Protein AF-A0A7Y2UNF4-F1 (afdb_monomer_lite)

Radius of gyration: 58.17 Å; chains: 1; bounding box: 120×39×173 Å

Structure (mmCIF, N/CA/C/O backbone):
data_AF-A0A7Y2UNF4-F1
#
_entry.id   AF-A0A7Y2UNF4-F1
#
loop_
_atom_site.group_PDB
_atom_site.id
_atom_site.type_symbol
_atom_site.label_atom_id
_atom_site.label_alt_id
_atom_site.label_comp_id
_atom_site.label_asym_id
_atom_site.label_entity_id
_atom_site.label_seq_id
_atom_site.pdbx_PDB_ins_code
_atom_site.Cartn_x
_atom_site.Cartn_y
_atom_site.Cartn_z
_atom_site.occupancy
_atom_site.B_iso_or_equiv
_atom_site.auth_seq_id
_atom_site.auth_comp_id
_atom_site.auth_asym_id
_atom_site.auth_atom_id
_atom_site.pdbx_PDB_model_num
ATOM 1 N N . MET A 1 1 ? -17.430 -30.435 -66.551 1.00 44.84 1 MET A N 1
ATOM 2 C CA . MET A 1 1 ? -17.018 -29.490 -67.610 1.00 44.84 1 MET A CA 1
ATOM 3 C C . MET A 1 1 ? -15.517 -29.634 -67.819 1.00 44.84 1 MET A C 1
ATOM 5 O O . MET A 1 1 ? -14.730 -29.149 -67.023 1.00 44.84 1 MET A O 1
ATOM 9 N N . THR A 1 2 ? -15.145 -30.431 -68.814 1.00 34.41 2 THR A N 1
ATOM 10 C CA . THR A 1 2 ? -13.822 -30.491 -69.464 1.00 34.41 2 THR A CA 1
ATOM 11 C C . THR A 1 2 ? -13.608 -29.232 -70.339 1.00 34.41 2 THR A C 1
ATOM 13 O O . THR A 1 2 ? -14.596 -28.543 -70.590 1.00 34.41 2 THR A O 1
ATOM 16 N N . PRO A 1 3 ? -12.462 -29.031 -71.023 1.00 52.00 3 PRO A N 1
ATOM 17 C CA . PRO A 1 3 ? -11.056 -29.068 -70.580 1.00 52.00 3 PRO A CA 1
ATOM 18 C C . PRO A 1 3 ? -10.187 -27.947 -71.250 1.00 52.00 3 PRO A C 1
ATOM 20 O O . PRO A 1 3 ? -10.712 -27.158 -72.020 1.00 52.00 3 PRO A O 1
ATOM 23 N N . SER A 1 4 ? -8.863 -27.949 -70.989 1.00 33.50 4 SER A N 1
ATOM 24 C CA . SER A 1 4 ? -7.708 -27.662 -71.902 1.00 33.50 4 SER A CA 1
ATOM 25 C C . SER A 1 4 ? -7.676 -26.385 -72.786 1.00 33.50 4 SER A C 1
ATOM 27 O O . SER A 1 4 ? -8.653 -26.013 -73.405 1.00 33.50 4 SER A O 1
ATOM 29 N N . ALA A 1 5 ? -6.555 -25.674 -72.976 1.00 40.19 5 ALA A N 1
ATOM 30 C CA . ALA A 1 5 ? -5.300 -26.085 -73.637 1.00 40.19 5 ALA A CA 1
ATOM 31 C C . ALA A 1 5 ? -4.252 -24.946 -73.473 1.00 40.19 5 ALA A C 1
ATOM 33 O O . ALA A 1 5 ? -4.622 -23.780 -73.466 1.00 40.19 5 ALA A O 1
ATOM 34 N N . LYS A 1 6 ? -2.979 -25.179 -73.124 1.00 37.25 6 LYS A N 1
ATOM 35 C CA . LYS A 1 6 ? -1.838 -25.679 -73.927 1.00 37.25 6 LYS A CA 1
ATOM 36 C C . LYS A 1 6 ? -1.463 -24.841 -75.169 1.00 37.25 6 LYS A C 1
ATOM 38 O O . LYS A 1 6 ? -2.147 -24.912 -76.175 1.00 37.25 6 LYS A O 1
ATOM 43 N N . VAL A 1 7 ? -0.250 -24.268 -75.074 1.00 39.16 7 VAL A N 1
ATOM 44 C CA . VAL A 1 7 ? 0.834 -24.230 -76.087 1.00 39.16 7 VAL A CA 1
ATOM 45 C C . VAL A 1 7 ? 0.657 -23.291 -77.285 1.00 39.16 7 VAL A C 1
ATOM 47 O O . VAL A 1 7 ? -0.308 -23.407 -78.019 1.00 39.16 7 VAL A O 1
ATOM 50 N N . CYS A 1 8 ? 1.677 -22.458 -77.541 1.00 32.44 8 CYS A N 1
ATOM 51 C CA . CYS A 1 8 ? 2.260 -22.296 -78.882 1.00 32.44 8 CYS A CA 1
ATOM 52 C C . CYS A 1 8 ? 3.638 -21.611 -78.815 1.00 32.44 8 CYS A C 1
ATOM 54 O O . CYS A 1 8 ? 3.759 -20.398 -78.679 1.00 32.44 8 CYS A O 1
ATOM 56 N N . ILE A 1 9 ? 4.674 -22.446 -78.910 1.00 40.62 9 ILE A N 1
ATOM 57 C CA . ILE A 1 9 ? 6.013 -22.118 -79.407 1.00 40.62 9 ILE A CA 1
ATOM 58 C C . ILE A 1 9 ? 5.937 -22.188 -80.940 1.00 40.62 9 ILE A C 1
ATOM 60 O O . ILE A 1 9 ? 5.501 -23.215 -81.450 1.00 40.62 9 ILE A O 1
ATOM 64 N N . LEU A 1 10 ? 6.382 -21.148 -81.653 1.00 32.12 10 LEU A N 1
ATOM 65 C CA . LEU A 1 10 ? 6.858 -21.190 -83.052 1.00 32.12 10 LEU A CA 1
ATOM 66 C C . LEU A 1 10 ? 7.508 -19.817 -83.342 1.00 32.12 10 LEU A C 1
ATOM 68 O O . LEU A 1 10 ? 6.833 -18.798 -83.272 1.00 32.12 10 LEU A O 1
ATOM 72 N N . ALA A 1 11 ? 8.832 -19.662 -83.394 1.00 33.75 11 ALA A N 1
ATOM 73 C CA . ALA A 1 11 ? 9.742 -20.008 -84.491 1.00 33.75 11 ALA A CA 1
ATOM 74 C C . ALA A 1 11 ? 9.332 -19.409 -85.850 1.00 33.75 11 ALA A C 1
ATOM 76 O O . ALA A 1 11 ? 8.506 -19.988 -86.546 1.00 33.75 11 ALA A O 1
ATOM 77 N N . ILE A 1 12 ? 9.987 -18.310 -86.255 1.00 35.94 12 ILE A N 1
ATOM 78 C CA . ILE A 1 12 ? 10.212 -17.973 -87.669 1.00 35.94 12 ILE A CA 1
ATOM 79 C C . ILE A 1 12 ? 11.665 -17.511 -87.841 1.00 35.94 12 ILE A C 1
ATOM 81 O O . ILE A 1 12 ? 12.069 -16.436 -87.405 1.00 35.94 12 ILE A O 1
ATOM 85 N N . LEU A 1 13 ? 12.429 -18.391 -88.487 1.00 32.03 13 LEU A N 1
ATOM 86 C CA . LEU A 1 13 ? 13.674 -18.132 -89.196 1.00 32.03 13 LEU A CA 1
ATOM 87 C C . LEU A 1 13 ? 13.377 -17.275 -90.432 1.00 32.03 13 LEU A C 1
ATOM 89 O O . LEU A 1 13 ? 12.586 -17.696 -91.273 1.00 32.03 13 LEU A O 1
ATOM 93 N N . ILE A 1 14 ? 14.078 -16.153 -90.604 1.00 37.97 14 ILE A N 1
ATOM 94 C CA . ILE A 1 14 ? 14.357 -15.619 -91.942 1.00 37.97 14 ILE A CA 1
ATOM 95 C C . ILE A 1 14 ? 15.864 -15.430 -92.074 1.00 37.97 14 ILE A C 1
ATOM 97 O O . ILE A 1 14 ? 16.487 -14.557 -91.475 1.00 37.97 14 ILE A O 1
ATOM 101 N N . PHE A 1 15 ? 16.413 -16.337 -92.869 1.00 33.22 15 PHE A N 1
ATOM 102 C CA . PHE A 1 15 ? 17.729 -16.332 -93.470 1.00 33.22 15 PHE A CA 1
ATOM 103 C C . PHE A 1 15 ? 17.736 -15.249 -94.561 1.00 33.22 15 PHE A C 1
ATOM 105 O O . PHE A 1 15 ? 16.934 -15.327 -95.487 1.00 33.22 15 PHE A O 1
ATOM 112 N N . CYS A 1 16 ? 18.627 -14.263 -94.481 1.00 30.30 16 CYS A N 1
ATOM 113 C CA . CYS A 1 16 ? 19.020 -13.470 -95.646 1.00 30.30 16 CYS A CA 1
ATOM 114 C C . CYS A 1 16 ? 20.516 -13.169 -95.566 1.00 30.30 16 CYS A C 1
ATOM 116 O O . CYS A 1 16 ? 20.987 -12.282 -94.860 1.00 30.30 16 CYS A O 1
ATOM 118 N N . SER A 1 17 ? 21.242 -14.002 -96.294 1.00 33.38 17 SER A N 1
ATOM 119 C CA . SER A 1 17 ? 22.647 -13.925 -96.645 1.00 33.38 17 SER A CA 1
ATOM 120 C C . SER A 1 17 ? 22.950 -12.730 -97.552 1.00 33.38 17 SER A C 1
ATOM 122 O O . SER A 1 17 ? 22.453 -12.690 -98.675 1.00 33.38 17 SER A O 1
ATOM 124 N N . VAL A 1 18 ? 23.845 -11.844 -97.112 1.00 41.53 18 VAL A N 1
ATOM 125 C CA . VAL A 1 18 ? 24.761 -11.052 -97.959 1.00 41.53 18 VAL A CA 1
ATOM 126 C C . VAL A 1 18 ? 26.046 -10.901 -97.129 1.00 41.53 18 VAL A C 1
ATOM 128 O O . VAL A 1 18 ? 26.056 -10.217 -96.116 1.00 41.53 18 VAL A O 1
ATOM 131 N N . ALA A 1 19 ? 27.018 -11.803 -97.256 1.00 35.47 19 ALA A N 1
ATOM 132 C CA . ALA A 1 19 ? 28.124 -11.738 -98.210 1.00 35.47 19 ALA A CA 1
ATOM 133 C C . ALA A 1 19 ? 28.934 -10.425 -98.138 1.00 35.47 19 ALA A C 1
ATOM 135 O O . ALA A 1 19 ? 28.560 -9.418 -98.720 1.00 35.47 19 ALA A O 1
ATOM 136 N N . PHE A 1 20 ? 30.107 -10.543 -97.505 1.00 37.25 20 PHE A N 1
ATOM 137 C CA . PHE A 1 20 ? 31.346 -9.828 -97.828 1.00 37.25 20 PHE A CA 1
ATOM 138 C C . PHE A 1 20 ? 31.414 -8.319 -97.519 1.00 37.25 20 PHE A C 1
ATOM 140 O O . PHE A 1 20 ? 31.020 -7.484 -98.320 1.00 37.25 20 PHE A O 1
ATOM 147 N N . LEU A 1 21 ? 32.057 -7.974 -96.399 1.00 34.00 21 LEU A N 1
ATOM 148 C CA . LEU A 1 21 ? 33.322 -7.226 -96.414 1.00 34.00 21 LEU A CA 1
ATOM 149 C C . LEU A 1 21 ? 33.968 -7.305 -95.018 1.00 34.00 21 LEU A C 1
ATOM 151 O O . LEU A 1 21 ? 33.411 -6.820 -94.036 1.00 34.00 21 LEU A O 1
ATOM 155 N N . LEU A 1 22 ? 35.142 -7.936 -94.940 1.00 41.12 22 LEU A N 1
ATOM 156 C CA . LEU A 1 22 ? 36.061 -7.828 -93.805 1.00 41.12 22 LEU A CA 1
ATOM 157 C C . LEU A 1 22 ? 36.472 -6.353 -93.623 1.00 41.12 22 LEU A C 1
ATOM 159 O O . LEU A 1 22 ? 37.026 -5.782 -94.565 1.00 41.12 22 LEU A O 1
ATOM 163 N N . PRO A 1 23 ? 36.341 -5.758 -92.428 1.00 47.34 23 PRO A N 1
ATOM 164 C CA . PRO A 1 23 ? 37.264 -4.725 -91.992 1.00 47.34 23 PRO A CA 1
ATOM 165 C C . PRO A 1 23 ? 38.567 -5.400 -91.512 1.00 47.34 23 PRO A C 1
ATOM 167 O O . PRO A 1 23 ? 38.509 -6.464 -90.888 1.00 47.34 23 PRO A O 1
ATOM 170 N N . PRO A 1 24 ? 39.749 -4.830 -91.799 1.00 47.34 24 PRO A N 1
ATOM 171 C CA . PRO A 1 24 ? 41.024 -5.377 -91.341 1.00 47.34 24 PRO A CA 1
ATOM 172 C C . PRO A 1 24 ? 41.094 -5.417 -89.803 1.00 47.34 24 PRO A C 1
ATOM 174 O O . PRO A 1 24 ? 40.388 -4.655 -89.135 1.00 47.34 24 PRO A O 1
ATOM 177 N N . PRO A 1 25 ? 41.962 -6.264 -89.216 1.00 43.94 25 PRO A N 1
ATOM 178 C CA . PRO A 1 25 ? 42.240 -6.221 -87.792 1.00 43.94 25 PRO A CA 1
ATOM 179 C C . PRO A 1 25 ? 42.966 -4.908 -87.495 1.00 43.94 25 PRO A C 1
ATOM 181 O O . PRO A 1 25 ? 44.186 -4.810 -87.610 1.00 43.94 25 PRO A O 1
ATOM 184 N N . ASN A 1 26 ? 42.205 -3.883 -87.119 1.00 39.81 26 ASN A N 1
ATOM 185 C CA . ASN A 1 26 ? 42.750 -2.703 -86.473 1.00 39.81 26 ASN A CA 1
ATOM 186 C C . ASN A 1 26 ? 43.234 -3.122 -85.081 1.00 39.81 26 ASN A C 1
ATOM 188 O O . ASN A 1 26 ? 42.555 -2.956 -84.074 1.00 39.81 26 ASN A O 1
ATOM 192 N N . ALA A 1 27 ? 44.445 -3.668 -85.032 1.00 47.38 27 ALA A N 1
ATOM 193 C CA . ALA A 1 27 ? 45.351 -3.355 -83.948 1.00 47.38 27 ALA A CA 1
ATOM 194 C C . ALA A 1 27 ? 45.533 -1.836 -83.982 1.00 47.38 27 ALA A C 1
ATOM 196 O O . ALA A 1 27 ? 46.020 -1.358 -84.994 1.00 47.38 27 ALA A O 1
ATOM 197 N N . HIS A 1 28 ? 45.033 -1.107 -82.979 1.00 36.06 28 HIS A N 1
ATOM 198 C CA . HIS A 1 28 ? 45.512 0.175 -82.427 1.00 36.06 28 HIS A CA 1
ATOM 199 C C . HIS A 1 28 ? 44.533 0.616 -81.312 1.00 36.06 28 HIS A C 1
ATOM 201 O O . HIS A 1 28 ? 43.323 0.508 -81.476 1.00 36.06 28 HIS A O 1
ATOM 207 N N . ALA A 1 29 ? 45.088 1.151 -80.214 1.00 34.75 29 ALA A N 1
ATOM 208 C CA . ALA A 1 29 ? 44.441 1.752 -79.031 1.00 34.75 29 ALA A CA 1
ATOM 209 C C . ALA A 1 29 ? 44.079 0.839 -77.832 1.00 34.75 29 ALA A C 1
ATOM 211 O O . ALA A 1 29 ? 42.961 0.847 -77.333 1.00 34.75 29 ALA A O 1
ATOM 212 N N . ALA A 1 30 ? 45.083 0.164 -77.260 1.00 44.91 30 ALA A N 1
ATOM 213 C CA . ALA A 1 30 ? 45.038 -0.413 -75.905 1.00 44.91 30 ALA A CA 1
ATOM 214 C C . ALA A 1 30 ? 45.159 0.634 -74.760 1.00 44.91 30 ALA A C 1
ATOM 216 O O . ALA A 1 30 ? 45.344 0.260 -73.606 1.00 44.91 30 ALA A O 1
ATOM 217 N N . SER A 1 31 ? 45.089 1.940 -75.053 1.00 47.53 31 SER A N 1
ATOM 218 C CA . SER A 1 31 ? 45.229 3.015 -74.054 1.00 47.53 31 SER A CA 1
ATOM 219 C C . SER A 1 31 ? 43.901 3.623 -73.582 1.00 47.53 31 SER A C 1
ATOM 221 O O . SER A 1 31 ? 43.846 4.126 -72.468 1.00 47.53 31 SER A O 1
ATOM 223 N N . GLY A 1 32 ? 42.819 3.550 -74.370 1.00 50.53 32 GLY A N 1
ATOM 224 C CA . GLY A 1 32 ? 41.522 4.149 -74.000 1.00 50.53 32 GLY A CA 1
ATOM 225 C C . GLY A 1 32 ? 40.719 3.358 -72.957 1.00 50.53 32 GLY A C 1
ATOM 226 O O . GLY A 1 32 ? 39.972 3.948 -72.181 1.00 50.53 32 GLY A O 1
ATOM 227 N N . ASP A 1 33 ? 40.906 2.037 -72.909 1.00 61.09 33 ASP A N 1
ATOM 228 C CA . ASP A 1 33 ? 40.161 1.113 -72.037 1.00 61.09 33 ASP A CA 1
ATOM 229 C C . ASP A 1 33 ? 40.665 1.169 -70.576 1.00 61.09 33 ASP A C 1
ATOM 231 O O . ASP A 1 33 ? 39.891 1.203 -69.620 1.00 61.09 33 ASP A O 1
ATOM 235 N N . SER A 1 34 ? 41.986 1.315 -70.392 1.00 63.69 34 SER A N 1
ATOM 236 C CA . SER A 1 34 ? 42.620 1.440 -69.069 1.00 63.69 34 SER A CA 1
ATOM 237 C C . SER A 1 34 ? 42.261 2.753 -68.360 1.00 63.69 34 SER A C 1
ATOM 239 O O . SER A 1 34 ? 42.073 2.767 -67.142 1.00 63.69 34 SER A O 1
ATOM 241 N N . ASP A 1 35 ? 42.139 3.857 -69.103 1.00 73.94 35 ASP A N 1
ATOM 242 C CA . ASP A 1 35 ? 41.776 5.167 -68.548 1.00 73.94 35 ASP A CA 1
ATOM 243 C C . ASP A 1 35 ? 40.286 5.243 -68.174 1.00 73.94 35 ASP A C 1
ATOM 245 O O . ASP A 1 35 ? 39.914 5.869 -67.175 1.00 73.94 35 ASP A O 1
ATOM 249 N N . GLN A 1 36 ? 39.410 4.572 -68.931 1.00 78.94 36 GLN A N 1
ATOM 250 C CA . GLN A 1 36 ? 37.995 4.432 -68.571 1.00 78.94 36 GLN A CA 1
ATOM 251 C C . GLN A 1 36 ? 37.820 3.564 -67.320 1.00 78.94 36 GLN A C 1
ATOM 253 O O . GLN A 1 36 ? 37.153 3.989 -66.372 1.00 78.94 36 GLN A O 1
ATOM 258 N N . GLN A 1 37 ? 38.491 2.412 -67.260 1.00 79.94 37 GLN A N 1
ATOM 259 C CA . GLN A 1 37 ? 38.444 1.507 -66.112 1.00 79.94 37 GLN A CA 1
ATOM 260 C C . GLN A 1 37 ? 38.968 2.166 -64.823 1.00 79.94 37 GLN A C 1
ATOM 262 O O . GLN A 1 37 ? 38.381 2.007 -63.749 1.00 79.94 37 GLN A O 1
ATOM 267 N N . LYS A 1 38 ? 40.034 2.971 -64.926 1.00 82.62 38 LYS A N 1
ATOM 268 C CA . LYS A 1 38 ? 40.577 3.751 -63.806 1.00 82.62 38 LYS A CA 1
ATOM 269 C C . LYS A 1 38 ? 39.571 4.774 -63.266 1.00 82.62 38 LYS A C 1
ATOM 271 O O . LYS A 1 38 ? 39.347 4.836 -62.058 1.00 82.62 38 LYS A O 1
ATOM 276 N N . ASN A 1 39 ? 38.910 5.525 -64.149 1.00 86.19 39 ASN A N 1
ATOM 277 C CA . ASN A 1 39 ? 37.894 6.508 -63.758 1.00 86.19 39 ASN A CA 1
ATOM 278 C C . ASN A 1 39 ? 36.675 5.869 -63.064 1.00 86.19 39 ASN A C 1
ATOM 280 O O . ASN A 1 39 ? 36.093 6.463 -62.151 1.00 86.19 39 ASN A O 1
ATOM 284 N N . GLU A 1 40 ? 36.262 4.669 -63.477 1.00 87.88 40 GLU A N 1
ATOM 285 C CA . GLU A 1 40 ? 35.170 3.932 -62.829 1.00 87.88 40 GLU A CA 1
ATOM 286 C C . GLU A 1 40 ? 35.541 3.443 -61.425 1.00 87.88 40 GLU A C 1
ATOM 288 O O . GLU A 1 40 ? 34.737 3.570 -60.495 1.00 87.88 40 GLU A O 1
ATOM 293 N N . ILE A 1 41 ? 36.768 2.947 -61.245 1.00 87.88 41 ILE A N 1
ATOM 294 C CA . ILE A 1 41 ? 37.281 2.528 -59.936 1.00 87.88 41 ILE A CA 1
ATOM 295 C C . ILE A 1 41 ? 37.397 3.730 -58.997 1.00 87.88 41 ILE A C 1
ATOM 297 O O . ILE A 1 41 ? 36.928 3.649 -57.861 1.00 87.88 41 ILE A O 1
ATOM 301 N N . GLU A 1 42 ? 37.910 4.869 -59.469 1.00 89.50 42 GLU A N 1
ATOM 302 C CA . GLU A 1 42 ? 38.007 6.092 -58.664 1.00 89.50 42 GLU A CA 1
ATOM 303 C C . GLU A 1 42 ? 36.616 6.583 -58.215 1.00 89.50 42 GLU A C 1
ATOM 305 O O . GLU A 1 42 ? 36.400 6.909 -57.041 1.00 89.50 42 GLU A O 1
ATOM 310 N N . LYS A 1 43 ? 35.622 6.568 -59.118 1.00 90.88 43 LYS A N 1
ATOM 311 C CA . LYS A 1 43 ? 34.217 6.854 -58.772 1.00 90.88 43 LYS A CA 1
ATOM 312 C C . LYS A 1 43 ? 33.674 5.857 -57.744 1.00 90.88 43 LYS A C 1
ATOM 314 O O . LYS A 1 43 ? 33.026 6.269 -56.780 1.00 90.88 43 LYS A O 1
ATOM 319 N N . GLY A 1 44 ? 33.963 4.565 -57.908 1.00 89.81 44 GLY A N 1
ATOM 320 C CA . GLY A 1 44 ? 33.570 3.507 -56.976 1.00 89.81 44 GLY A CA 1
ATOM 321 C C . GLY A 1 44 ? 34.175 3.679 -55.579 1.00 89.81 44 GLY A C 1
ATOM 322 O O . GLY A 1 44 ? 33.470 3.515 -54.579 1.00 89.81 44 GLY A O 1
ATOM 323 N N . ILE A 1 45 ? 35.448 4.073 -55.494 1.00 91.00 45 ILE A N 1
ATOM 324 C CA . ILE A 1 45 ? 36.159 4.382 -54.245 1.00 91.00 45 ILE A CA 1
ATOM 325 C C . ILE A 1 45 ? 35.520 5.590 -53.556 1.00 91.00 45 ILE A C 1
ATOM 327 O O . ILE A 1 45 ? 35.201 5.513 -52.364 1.00 91.00 45 ILE A O 1
ATOM 331 N N . LYS A 1 46 ? 35.268 6.681 -54.294 1.00 93.81 46 LYS A N 1
ATOM 332 C CA . LYS A 1 46 ? 34.602 7.884 -53.764 1.00 93.81 46 LYS A CA 1
ATOM 333 C C . LYS A 1 46 ? 33.211 7.554 -53.221 1.00 93.81 46 LYS A C 1
ATOM 335 O O . LYS A 1 46 ? 32.910 7.877 -52.072 1.00 93.81 46 LYS A O 1
ATOM 340 N N . GLN A 1 47 ? 32.393 6.839 -53.995 1.00 94.06 47 GLN A N 1
ATOM 341 C CA . GLN A 1 47 ? 31.039 6.465 -53.585 1.00 94.06 47 GLN A CA 1
ATOM 342 C C . GLN A 1 47 ? 31.035 5.540 -52.361 1.00 94.06 47 GLN A C 1
ATOM 344 O O . GLN A 1 47 ? 30.260 5.748 -51.427 1.00 94.06 47 GLN A O 1
ATOM 349 N N . THR A 1 48 ? 31.918 4.538 -52.335 1.00 92.50 48 THR A N 1
ATOM 350 C CA . THR A 1 48 ? 32.036 3.605 -51.204 1.00 92.50 48 THR A CA 1
ATOM 351 C C . THR A 1 48 ? 32.490 4.335 -49.939 1.00 92.50 48 THR A C 1
ATOM 353 O O . THR A 1 48 ? 31.940 4.097 -48.866 1.00 92.50 48 THR A O 1
ATOM 356 N N . THR A 1 49 ? 33.418 5.289 -50.064 1.00 93.00 49 THR A N 1
ATOM 357 C CA . THR A 1 49 ? 33.878 6.130 -48.947 1.00 93.00 49 THR A CA 1
ATOM 358 C C . THR A 1 49 ? 32.746 6.992 -48.382 1.00 93.00 49 THR A C 1
ATOM 360 O O . THR A 1 49 ? 32.559 7.029 -47.166 1.00 93.00 49 THR A O 1
ATOM 363 N N . ILE A 1 50 ? 31.940 7.627 -49.243 1.00 95.50 50 ILE A N 1
ATOM 364 C CA . ILE A 1 50 ? 30.759 8.401 -48.820 1.00 95.50 50 ILE A CA 1
ATOM 365 C C . ILE A 1 50 ? 29.751 7.506 -48.089 1.00 95.50 50 ILE A C 1
ATOM 367 O O . ILE A 1 50 ? 29.240 7.883 -47.035 1.00 95.50 50 ILE A O 1
ATOM 371 N N . ASN A 1 51 ? 29.477 6.311 -48.618 1.00 95.19 51 ASN A N 1
ATOM 372 C CA . ASN A 1 51 ? 28.522 5.381 -48.015 1.00 95.19 51 ASN A CA 1
ATOM 373 C C . ASN A 1 51 ? 28.983 4.899 -46.629 1.00 95.19 51 ASN A C 1
ATOM 375 O O . ASN A 1 51 ? 28.174 4.871 -45.706 1.00 95.19 51 ASN A O 1
ATOM 379 N N . ILE A 1 52 ? 30.275 4.594 -46.455 1.00 94.81 52 ILE A N 1
ATOM 380 C CA . ILE A 1 52 ? 30.851 4.269 -45.139 1.00 94.81 52 ILE A CA 1
ATOM 381 C C . ILE A 1 52 ? 30.705 5.456 -44.180 1.00 94.81 52 ILE A C 1
ATOM 383 O O . ILE A 1 52 ? 30.325 5.261 -43.030 1.00 94.81 52 ILE A O 1
ATOM 387 N N . GLY A 1 53 ? 30.975 6.682 -44.640 1.00 94.88 53 GLY A N 1
ATOM 388 C CA . GLY A 1 53 ? 30.794 7.891 -43.832 1.00 94.88 53 GLY A CA 1
ATOM 389 C C . GLY A 1 53 ? 29.354 8.056 -43.336 1.00 94.88 53 GLY A C 1
ATOM 390 O O . GLY A 1 53 ? 29.140 8.285 -42.149 1.00 94.88 53 GLY A O 1
ATOM 391 N N . ARG A 1 54 ? 28.366 7.852 -44.217 1.00 95.81 54 ARG A N 1
ATOM 392 C CA . ARG A 1 54 ? 26.938 7.887 -43.854 1.00 95.81 54 ARG A CA 1
ATOM 393 C C . ARG A 1 54 ? 26.561 6.801 -42.849 1.00 95.81 54 ARG A C 1
ATOM 395 O O . ARG A 1 54 ? 25.828 7.092 -41.912 1.00 95.81 54 ARG A O 1
ATOM 402 N N . LEU A 1 55 ? 27.066 5.577 -43.019 1.00 95.50 55 LEU A N 1
ATOM 403 C CA . LEU A 1 55 ? 26.819 4.492 -42.064 1.00 95.50 55 LEU A CA 1
ATOM 404 C C . LEU A 1 55 ? 27.430 4.793 -40.696 1.00 95.50 55 LEU A C 1
ATOM 406 O O . LEU A 1 55 ? 26.761 4.594 -39.693 1.00 95.50 55 LEU A O 1
ATOM 410 N N . LYS A 1 56 ? 28.655 5.328 -40.644 1.00 95.44 56 LYS A N 1
ATOM 411 C CA . LYS A 1 56 ? 29.291 5.732 -39.379 1.00 95.44 56 LYS A CA 1
ATOM 412 C C . LYS A 1 56 ? 28.490 6.801 -38.642 1.00 95.44 56 LYS A C 1
ATOM 414 O O . LYS A 1 56 ? 28.367 6.726 -37.426 1.00 95.44 56 LYS A O 1
ATOM 419 N N . GLU A 1 57 ? 27.945 7.773 -39.366 1.00 96.94 57 GLU A N 1
ATOM 420 C CA . GLU A 1 57 ? 27.075 8.787 -38.764 1.00 96.94 57 GLU A CA 1
ATOM 421 C C . GLU A 1 57 ? 25.750 8.181 -38.279 1.00 96.94 57 GLU A C 1
ATOM 423 O O . GLU A 1 57 ? 25.295 8.481 -37.179 1.00 96.94 57 GLU A O 1
ATOM 428 N N . GLY A 1 58 ? 25.171 7.259 -39.057 1.00 97.06 58 GLY A N 1
ATOM 429 C CA . GLY A 1 58 ? 23.992 6.493 -38.656 1.00 97.06 58 GLY A CA 1
ATOM 430 C C . GLY A 1 58 ? 24.213 5.680 -37.377 1.00 97.06 58 GLY A C 1
ATOM 431 O O . GLY A 1 58 ? 23.379 5.745 -36.481 1.00 97.06 58 GLY A O 1
ATOM 432 N N . ILE A 1 59 ? 25.350 4.984 -37.258 1.00 96.75 59 ILE A N 1
ATOM 433 C CA . ILE A 1 59 ? 25.728 4.210 -36.063 1.00 96.75 59 ILE A CA 1
ATOM 434 C C . ILE A 1 59 ? 25.813 5.126 -34.844 1.00 96.75 59 ILE A C 1
ATOM 436 O O . ILE A 1 59 ? 25.138 4.867 -33.854 1.00 96.75 59 ILE A O 1
ATOM 440 N N . LYS A 1 60 ? 26.543 6.246 -34.941 1.00 97.25 60 LYS A N 1
ATOM 441 C CA . LYS A 1 60 ? 26.627 7.231 -33.850 1.00 97.25 60 LYS A CA 1
ATOM 442 C C . LYS A 1 60 ? 25.256 7.735 -33.415 1.00 97.25 60 LYS A C 1
ATOM 444 O O . LYS A 1 60 ? 25.004 7.908 -32.226 1.00 97.25 60 LYS A O 1
ATOM 449 N N . HIS A 1 61 ? 24.362 7.976 -34.373 1.00 97.44 61 HIS A N 1
ATOM 450 C CA . HIS A 1 61 ? 23.002 8.386 -34.058 1.00 97.44 61 HIS A CA 1
ATOM 451 C C . HIS A 1 61 ? 22.237 7.290 -33.301 1.00 97.44 61 HIS A C 1
ATOM 453 O O . HIS A 1 61 ? 21.568 7.600 -32.318 1.00 97.44 61 HIS A O 1
ATOM 459 N N . GLN A 1 62 ? 22.356 6.018 -33.704 1.00 97.06 62 GLN A N 1
ATOM 460 C CA . GLN A 1 62 ? 21.737 4.906 -32.973 1.00 97.06 62 GLN A CA 1
ATOM 461 C C . GLN A 1 62 ? 22.328 4.735 -31.567 1.00 97.06 62 GLN A C 1
ATOM 463 O O . GLN A 1 62 ? 21.572 4.561 -30.616 1.00 97.06 62 GLN A O 1
ATOM 468 N N . GLU A 1 63 ? 23.649 4.840 -31.407 1.00 95.44 63 GLU A N 1
ATOM 469 C CA . GLU A 1 63 ? 24.321 4.795 -30.100 1.00 95.44 63 GLU A CA 1
ATOM 470 C C . GLU A 1 63 ? 23.818 5.893 -29.156 1.00 95.44 63 GLU A C 1
ATOM 472 O O . GLU A 1 63 ? 23.565 5.640 -27.976 1.00 95.44 63 GLU A O 1
ATOM 477 N N . GLU A 1 64 ? 23.616 7.103 -29.680 1.00 97.44 64 GLU A N 1
ATOM 478 C CA . GLU A 1 64 ? 23.041 8.209 -28.920 1.00 97.44 64 GLU A CA 1
ATOM 479 C C . GLU A 1 64 ? 21.603 7.892 -28.477 1.00 97.44 64 GLU A C 1
ATOM 481 O O . GLU A 1 64 ? 21.283 8.038 -27.298 1.00 97.44 64 GLU A O 1
ATOM 486 N N . GLN A 1 65 ? 20.754 7.364 -29.369 1.00 97.00 65 GLN A N 1
ATOM 487 C CA . GLN A 1 65 ? 19.392 6.940 -29.007 1.00 97.00 65 GLN A CA 1
ATOM 488 C C . GLN A 1 65 ? 19.385 5.828 -27.945 1.00 97.00 65 GLN A C 1
ATOM 490 O O . GLN A 1 65 ? 18.560 5.851 -27.028 1.00 97.00 65 GLN A O 1
ATOM 495 N N . ILE A 1 66 ? 20.319 4.873 -28.016 1.00 96.12 66 ILE A N 1
ATOM 496 C CA . ILE A 1 66 ? 20.492 3.822 -26.997 1.00 96.12 66 ILE A CA 1
ATOM 497 C C . ILE A 1 66 ? 20.870 4.443 -25.649 1.00 96.12 66 ILE A C 1
ATOM 499 O O . ILE A 1 66 ? 20.356 4.043 -24.605 1.00 96.12 66 ILE A O 1
ATOM 503 N N . ARG A 1 67 ? 21.766 5.433 -25.645 1.00 96.56 67 ARG A N 1
ATOM 504 C CA . ARG A 1 67 ? 22.170 6.117 -24.414 1.00 96.56 67 ARG A CA 1
ATOM 505 C C . ARG A 1 67 ? 21.008 6.880 -23.786 1.00 96.56 67 ARG A C 1
ATOM 507 O O . ARG A 1 67 ? 20.814 6.785 -22.576 1.00 96.56 67 ARG A O 1
ATOM 514 N N . GLU A 1 68 ? 20.242 7.615 -24.585 1.00 96.31 68 GLU A N 1
ATOM 515 C CA . GLU A 1 68 ? 19.096 8.379 -24.089 1.00 96.31 68 GLU A CA 1
ATOM 516 C C . GLU A 1 68 ? 17.978 7.459 -23.582 1.00 96.31 68 GLU A C 1
ATOM 518 O O . GLU A 1 68 ? 17.485 7.653 -22.473 1.00 96.31 68 GLU A O 1
ATOM 523 N N . THR A 1 69 ? 17.649 6.388 -24.310 1.00 96.50 69 THR A N 1
ATOM 524 C CA . THR A 1 69 ? 16.668 5.391 -23.838 1.00 96.50 69 THR A CA 1
ATOM 525 C C . THR A 1 69 ? 17.095 4.725 -22.530 1.00 96.50 69 THR A C 1
ATOM 527 O O . THR A 1 69 ? 16.260 4.573 -21.641 1.00 96.50 69 THR A O 1
ATOM 530 N N . LYS A 1 70 ? 18.387 4.418 -22.344 1.00 95.50 70 LYS A N 1
ATOM 531 C CA . LYS A 1 70 ? 18.916 3.899 -21.068 1.00 95.50 70 LYS A CA 1
ATOM 532 C C . LYS A 1 70 ? 18.768 4.885 -19.911 1.00 95.50 70 LYS A C 1
ATOM 534 O O . LYS A 1 70 ? 18.454 4.468 -18.801 1.00 95.50 70 LYS A O 1
ATOM 539 N N . LYS A 1 71 ? 18.978 6.186 -20.142 1.00 96.88 71 LYS A N 1
ATOM 540 C CA . LYS A 1 71 ? 18.752 7.209 -19.105 1.00 96.88 71 LYS A CA 1
ATOM 541 C C . LYS A 1 71 ? 17.286 7.243 -18.681 1.00 96.88 71 LYS A C 1
ATOM 543 O O . LYS A 1 71 ? 17.010 7.212 -17.487 1.00 96.88 71 LYS A O 1
ATOM 548 N N . VAL A 1 72 ? 16.366 7.255 -19.648 1.00 96.62 72 VAL A N 1
ATOM 549 C CA . VAL A 1 72 ? 14.922 7.249 -19.368 1.00 96.62 72 VAL A CA 1
ATOM 550 C C . VAL A 1 72 ? 14.508 5.962 -18.650 1.00 96.62 72 VAL A C 1
ATOM 552 O O . VAL A 1 72 ? 13.739 6.029 -17.697 1.00 96.62 72 VAL A O 1
ATOM 555 N N . GLU A 1 73 ? 15.043 4.803 -19.048 1.00 96.31 73 GLU A N 1
ATOM 556 C CA . GLU A 1 73 ? 14.813 3.531 -18.350 1.00 96.31 73 GLU A CA 1
ATOM 557 C C . GLU A 1 73 ? 15.244 3.606 -16.879 1.00 96.31 73 GLU A C 1
ATOM 559 O O . GLU A 1 73 ? 14.470 3.228 -16.004 1.00 96.31 73 GLU A O 1
ATOM 564 N N . LEU A 1 74 ? 16.442 4.125 -16.590 1.00 97.19 74 LEU A N 1
ATOM 565 C CA . LEU A 1 74 ? 16.920 4.272 -15.212 1.00 97.19 74 LEU A CA 1
ATOM 566 C C . LEU A 1 74 ? 16.011 5.188 -14.388 1.00 97.19 74 LEU A C 1
ATOM 568 O O . LEU A 1 74 ? 15.652 4.830 -13.269 1.00 97.19 74 LEU A O 1
ATOM 572 N N . THR A 1 75 ? 15.599 6.331 -14.942 1.00 97.38 75 THR A N 1
ATOM 573 C CA . THR A 1 75 ? 14.646 7.230 -14.277 1.00 97.38 75 THR A CA 1
ATOM 574 C C . THR A 1 75 ? 13.326 6.516 -13.990 1.00 97.38 75 THR A C 1
ATOM 576 O O . THR A 1 75 ? 12.837 6.549 -12.863 1.00 97.38 75 THR A O 1
ATOM 579 N N . LEU A 1 76 ? 12.784 5.791 -14.966 1.00 97.44 76 LEU A N 1
ATOM 580 C CA . LEU A 1 76 ? 11.528 5.069 -14.800 1.00 97.44 76 LEU A CA 1
ATOM 581 C C . LEU A 1 76 ? 11.621 3.980 -13.722 1.00 97.44 76 LEU A C 1
ATOM 583 O O . LEU A 1 76 ? 10.706 3.841 -12.916 1.00 97.44 76 LEU A O 1
ATOM 587 N N . LEU A 1 77 ? 12.741 3.255 -13.656 1.00 97.62 77 LEU A N 1
ATOM 588 C CA . LEU A 1 77 ? 12.996 2.270 -12.603 1.00 97.62 77 LEU A CA 1
ATOM 589 C C . LEU A 1 77 ? 13.064 2.920 -11.214 1.00 97.62 77 LEU A C 1
ATOM 591 O O . LEU A 1 77 ? 12.500 2.375 -10.268 1.00 97.62 77 LEU A O 1
ATOM 595 N N . THR A 1 78 ? 13.701 4.089 -11.084 1.00 97.81 78 THR A N 1
ATOM 596 C CA . THR A 1 78 ? 13.730 4.813 -9.799 1.00 97.81 78 THR A CA 1
ATOM 597 C C . THR A 1 78 ? 12.345 5.280 -9.368 1.00 97.81 78 THR A C 1
ATOM 599 O O . THR A 1 78 ? 11.993 5.166 -8.198 1.00 97.81 78 THR A O 1
ATOM 602 N N . GLU A 1 79 ? 11.525 5.747 -10.308 1.00 97.00 79 GLU A N 1
ATOM 603 C CA . GLU A 1 79 ? 10.151 6.142 -10.012 1.00 97.00 79 GLU A CA 1
ATOM 604 C C . GLU A 1 79 ? 9.267 4.942 -9.642 1.00 97.00 79 GLU A C 1
ATOM 606 O O . GLU A 1 79 ? 8.384 5.070 -8.800 1.00 97.00 79 GLU A O 1
ATOM 611 N N . MET A 1 80 ? 9.483 3.776 -10.256 1.00 97.69 80 MET A N 1
ATOM 612 C CA . MET A 1 80 ? 8.788 2.544 -9.871 1.00 97.69 80 MET A CA 1
ATOM 613 C C . MET A 1 80 ? 9.182 2.088 -8.465 1.00 97.69 80 MET A C 1
ATOM 615 O O . MET A 1 80 ? 8.317 1.681 -7.697 1.00 97.69 80 MET A O 1
ATOM 619 N N . GLN A 1 81 ? 10.462 2.209 -8.106 1.00 97.56 81 GLN A N 1
ATOM 620 C CA . GLN A 1 81 ? 10.931 1.900 -6.757 1.00 97.56 81 GLN A CA 1
ATOM 621 C C . GLN A 1 81 ? 10.299 2.825 -5.702 1.00 97.56 81 GLN A C 1
ATOM 623 O O . GLN A 1 81 ? 9.954 2.364 -4.614 1.00 97.56 81 GLN A O 1
ATOM 628 N N . ASP A 1 82 ? 10.124 4.113 -6.014 1.00 98.00 82 ASP A N 1
ATOM 629 C CA . ASP A 1 82 ? 9.398 5.049 -5.145 1.00 98.00 82 ASP A CA 1
ATOM 630 C C . ASP A 1 82 ? 7.935 4.618 -4.952 1.00 98.00 82 ASP A C 1
ATOM 632 O O . ASP A 1 82 ? 7.453 4.540 -3.821 1.00 98.00 82 ASP A O 1
ATOM 636 N N . ILE A 1 83 ? 7.251 4.241 -6.039 1.00 98.06 83 ILE A N 1
ATOM 637 C CA . ILE A 1 83 ? 5.874 3.729 -5.977 1.00 98.06 83 ILE A CA 1
ATOM 638 C C . ILE A 1 83 ? 5.794 2.455 -5.125 1.00 98.06 83 ILE A C 1
ATOM 640 O O . ILE A 1 83 ? 4.909 2.356 -4.280 1.00 98.06 83 ILE A O 1
ATOM 644 N N . ASP A 1 84 ? 6.726 1.513 -5.280 1.00 97.81 84 ASP A N 1
ATOM 645 C CA . ASP A 1 84 ? 6.774 0.288 -4.470 1.00 97.81 84 ASP A CA 1
ATOM 646 C C . ASP A 1 84 ? 6.962 0.585 -2.975 1.00 97.81 84 ASP A C 1
ATOM 648 O O . ASP A 1 84 ? 6.324 -0.037 -2.118 1.00 97.81 84 ASP A O 1
ATOM 652 N N . SER A 1 85 ? 7.807 1.566 -2.645 1.00 98.19 85 SER A N 1
ATOM 653 C CA . SER A 1 85 ? 7.984 2.018 -1.264 1.00 98.19 85 SER A CA 1
ATOM 654 C C . SER A 1 85 ? 6.692 2.613 -0.705 1.00 98.19 85 SER A C 1
ATOM 656 O O . SER A 1 85 ? 6.298 2.285 0.415 1.00 98.19 85 SER A O 1
ATOM 658 N N . ARG A 1 86 ? 6.005 3.450 -1.490 1.00 97.94 86 ARG A N 1
ATOM 659 C CA . ARG A 1 86 ? 4.725 4.058 -1.104 1.00 97.94 86 ARG A CA 1
ATOM 660 C C . ARG A 1 86 ? 3.623 3.013 -0.931 1.00 97.94 86 ARG A C 1
ATOM 662 O O . ARG A 1 86 ? 2.904 3.072 0.057 1.00 97.94 86 ARG A O 1
ATOM 669 N N . LEU A 1 87 ? 3.529 2.026 -1.823 1.00 98.19 87 LEU A N 1
ATOM 670 C CA . LEU A 1 87 ? 2.599 0.896 -1.691 1.00 98.19 87 LEU A CA 1
ATOM 671 C C . LEU A 1 87 ? 2.863 0.093 -0.414 1.00 98.19 87 LEU A C 1
ATOM 673 O O . LEU A 1 87 ? 1.931 -0.281 0.292 1.00 98.19 87 LEU A O 1
ATOM 677 N N . THR A 1 88 ? 4.134 -0.137 -0.078 1.00 97.94 88 THR A N 1
ATOM 678 C CA . THR A 1 88 ? 4.507 -0.841 1.157 1.00 97.94 88 THR A CA 1
ATOM 679 C C . THR A 1 88 ? 4.081 -0.057 2.401 1.00 97.94 88 THR A C 1
ATOM 681 O O . THR A 1 88 ? 3.519 -0.635 3.331 1.00 97.94 88 THR A O 1
ATOM 684 N N . GLU A 1 89 ? 4.305 1.259 2.416 1.00 97.06 89 GLU A N 1
ATOM 685 C CA . GLU A 1 89 ? 3.835 2.137 3.494 1.00 97.06 89 GLU A CA 1
ATOM 686 C C . GLU A 1 89 ? 2.304 2.112 3.609 1.00 97.06 89 GLU A C 1
ATOM 688 O O . GLU A 1 89 ? 1.760 2.040 4.712 1.00 97.06 89 GLU A O 1
ATOM 693 N N . GLN A 1 90 ? 1.613 2.120 2.470 1.00 97.25 90 GLN A N 1
ATOM 694 C CA . GLN A 1 90 ? 0.159 2.092 2.403 1.00 97.25 90 GLN A CA 1
ATOM 695 C C . GLN A 1 90 ? -0.426 0.796 2.966 1.00 97.25 90 GLN A C 1
ATOM 697 O O . GLN A 1 90 ? -1.340 0.837 3.789 1.00 97.25 90 GLN A O 1
ATOM 702 N N . ASN A 1 91 ? 0.161 -0.346 2.608 1.00 97.38 91 ASN A N 1
ATOM 703 C CA . ASN A 1 91 ? -0.221 -1.650 3.147 1.00 97.38 91 ASN A CA 1
ATOM 704 C C . ASN A 1 91 ? -0.081 -1.690 4.671 1.00 97.38 91 ASN A C 1
ATOM 706 O O . ASN A 1 91 ? -0.981 -2.155 5.364 1.00 97.38 91 ASN A O 1
ATOM 710 N N . TYR A 1 92 ? 1.020 -1.149 5.199 1.00 98.06 92 TYR A N 1
ATOM 711 C CA . TYR A 1 92 ? 1.237 -1.086 6.641 1.00 98.06 92 TYR A CA 1
ATOM 712 C C . TYR A 1 92 ? 0.198 -0.201 7.351 1.00 98.06 92 TYR A C 1
ATOM 714 O O . TYR A 1 92 ? -0.268 -0.539 8.443 1.00 98.06 92 TYR A O 1
ATOM 722 N N . LYS A 1 93 ? -0.191 0.930 6.744 1.00 97.44 93 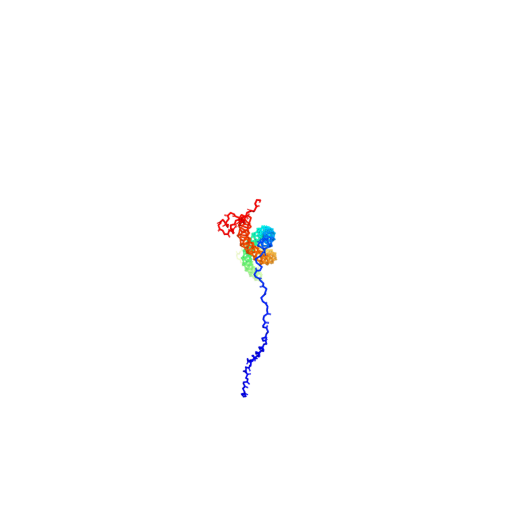LYS A N 1
ATOM 723 C CA . LYS A 1 93 ? -1.258 1.796 7.274 1.00 97.44 93 LYS A CA 1
ATOM 724 C C . LYS A 1 93 ? -2.598 1.069 7.314 1.00 97.44 93 LYS A C 1
ATOM 726 O O . LYS A 1 93 ? -3.255 1.113 8.351 1.00 97.44 93 LYS A O 1
ATOM 731 N N . ILE A 1 94 ? -2.961 0.382 6.231 1.00 98.31 94 ILE A N 1
ATOM 732 C CA . ILE A 1 94 ? -4.194 -0.410 6.126 1.00 98.31 94 ILE A CA 1
ATOM 733 C C . ILE A 1 94 ? -4.228 -1.491 7.212 1.00 98.31 94 ILE A C 1
ATOM 735 O O . ILE A 1 94 ? -5.146 -1.499 8.028 1.00 98.31 94 ILE A O 1
ATOM 739 N N . GLU A 1 95 ? -3.183 -2.315 7.316 1.00 98.12 95 GLU A N 1
ATOM 740 C CA . GLU A 1 95 ? -3.098 -3.382 8.325 1.00 98.12 95 GLU A CA 1
ATOM 741 C C . GLU A 1 95 ? -3.188 -2.823 9.757 1.00 98.12 95 GLU A C 1
ATOM 743 O O . GLU A 1 95 ? -3.859 -3.376 10.635 1.00 98.12 95 GLU A O 1
ATOM 748 N N . THR A 1 96 ? -2.548 -1.677 10.003 1.00 97.62 96 THR A N 1
ATOM 749 C CA . THR A 1 96 ? -2.613 -0.996 11.301 1.00 97.62 96 THR A CA 1
ATOM 750 C C . THR A 1 96 ? -4.027 -0.499 11.614 1.00 97.62 96 THR A C 1
ATOM 752 O O . THR A 1 96 ? -4.464 -0.612 12.762 1.00 97.62 96 THR A O 1
ATOM 755 N N . LEU A 1 97 ? -4.736 0.071 10.635 1.00 97.94 97 LEU A N 1
ATOM 756 C CA . LEU A 1 97 ? -6.114 0.544 10.800 1.00 97.94 97 LEU A CA 1
ATOM 757 C C . LEU A 1 97 ? -7.064 -0.625 11.078 1.00 97.94 97 LEU A C 1
ATOM 759 O O . LEU A 1 97 ? -7.791 -0.579 12.068 1.00 97.94 97 LEU A O 1
ATOM 763 N N . GLU A 1 98 ? -6.981 -1.702 10.298 1.00 96.94 98 GLU A N 1
ATOM 764 C CA . GLU A 1 98 ? -7.791 -2.912 10.493 1.00 96.94 98 GLU A CA 1
ATOM 765 C C . GLU A 1 98 ? -7.570 -3.529 11.881 1.00 96.94 98 GLU A C 1
ATOM 767 O O . GLU A 1 98 ? -8.518 -3.858 12.596 1.00 96.94 98 GLU A O 1
ATOM 772 N N . SER A 1 99 ? -6.312 -3.630 12.320 1.00 97.31 99 SER A N 1
ATOM 773 C CA . SER A 1 99 ? -5.970 -4.128 13.657 1.00 97.31 99 SER A CA 1
ATOM 774 C C . SER A 1 99 ? -6.559 -3.255 14.773 1.00 97.31 99 SER A C 1
ATOM 776 O O . SER A 1 99 ? -7.114 -3.766 15.752 1.00 97.31 99 SER A O 1
ATOM 778 N N . ARG A 1 100 ? -6.503 -1.925 14.616 1.00 96.38 100 ARG A N 1
ATOM 779 C CA . ARG A 1 100 ? -7.107 -0.981 15.568 1.00 96.38 100 ARG A CA 1
ATOM 780 C C . ARG A 1 100 ? -8.623 -1.115 15.618 1.00 96.38 100 ARG A C 1
ATOM 782 O O . ARG A 1 100 ? -9.163 -1.138 16.720 1.00 96.38 100 ARG A O 1
ATOM 789 N N . MET A 1 101 ? -9.289 -1.243 14.473 1.00 96.06 101 MET A N 1
ATOM 790 C CA . MET A 1 101 ? -10.739 -1.447 14.400 1.00 96.06 101 MET A CA 1
ATOM 791 C C . MET A 1 101 ? -11.158 -2.755 15.078 1.00 96.06 101 MET A C 1
ATOM 793 O O . MET A 1 101 ? -12.042 -2.747 15.930 1.00 96.06 101 MET A O 1
ATOM 797 N N . ASN A 1 102 ? -10.452 -3.858 14.819 1.00 96.25 102 ASN A N 1
ATOM 798 C CA . ASN A 1 102 ? -10.721 -5.133 15.492 1.00 96.25 102 ASN A CA 1
ATOM 799 C C . ASN A 1 102 ? -10.594 -5.005 17.019 1.00 96.25 102 ASN A C 1
ATOM 801 O O . ASN A 1 102 ? -11.465 -5.455 17.768 1.00 96.25 102 ASN A O 1
ATOM 805 N N . LYS A 1 103 ? -9.547 -4.321 17.502 1.00 95.94 103 LYS A N 1
ATOM 806 C CA . LYS A 1 103 ? -9.378 -4.064 18.938 1.00 95.94 103 LYS A CA 1
ATOM 807 C C . LYS A 1 103 ? -10.490 -3.176 19.504 1.00 95.94 103 LYS A C 1
ATOM 809 O O . LYS A 1 103 ? -10.948 -3.406 20.624 1.00 95.94 103 LYS A O 1
ATOM 814 N N . GLN A 1 104 ? -10.928 -2.174 18.746 1.00 96.12 104 GLN A N 1
ATOM 815 C CA . GLN A 1 104 ? -12.049 -1.302 19.095 1.00 96.12 104 GLN A CA 1
ATOM 816 C C . GLN A 1 104 ? -13.331 -2.118 19.293 1.00 96.12 104 GLN A C 1
ATOM 818 O O . GLN A 1 104 ? -14.023 -1.960 20.301 1.00 96.12 104 GLN A O 1
ATOM 823 N N . GLN A 1 105 ? -13.606 -3.039 18.371 1.00 95.69 105 GLN A N 1
ATOM 824 C CA . GLN A 1 105 ? -14.785 -3.893 18.392 1.00 95.69 105 GLN A CA 1
ATOM 825 C C . GLN A 1 105 ? -14.795 -4.830 19.609 1.00 95.69 105 GLN A C 1
ATOM 827 O O . GLN A 1 105 ? -15.833 -4.981 20.262 1.00 95.69 105 GLN A O 1
ATOM 832 N N . GLU A 1 106 ? -13.641 -5.399 19.974 1.00 96.94 106 GLU A N 1
ATOM 833 C CA . GLU A 1 106 ? -13.478 -6.167 21.217 1.00 96.94 106 GLU A CA 1
ATOM 834 C C . GLU A 1 106 ? -13.802 -5.314 22.454 1.00 96.94 106 GLU A C 1
ATOM 836 O O . GLU A 1 106 ? -14.588 -5.728 23.306 1.00 96.94 106 GLU A O 1
ATOM 841 N N . LEU A 1 107 ? -13.263 -4.092 22.532 1.00 97.50 107 LEU A N 1
ATOM 842 C CA . LEU A 1 107 ? -13.522 -3.178 23.650 1.00 97.50 107 LEU A CA 1
ATOM 843 C C . LEU A 1 107 ? -15.001 -2.785 23.744 1.00 97.50 107 LEU A C 1
ATOM 845 O O . LEU A 1 107 ? -15.551 -2.681 24.844 1.00 97.50 107 LEU A O 1
ATOM 849 N N . VAL A 1 108 ? -15.667 -2.574 22.606 1.00 97.62 108 VAL A N 1
ATOM 850 C CA . VAL A 1 108 ? -17.113 -2.321 22.560 1.00 97.62 108 VAL A CA 1
ATOM 851 C C . VAL A 1 108 ? -17.884 -3.531 23.086 1.00 97.62 108 VAL A C 1
ATOM 853 O O . VAL A 1 108 ? -18.834 -3.359 23.854 1.00 97.62 108 VAL A O 1
ATOM 856 N N . PHE A 1 109 ? -17.491 -4.749 22.708 1.00 97.94 109 PHE A N 1
ATOM 857 C CA . PHE A 1 109 ? -18.119 -5.976 23.196 1.00 97.94 109 PHE A CA 1
ATOM 858 C C . PHE A 1 109 ? -17.967 -6.132 24.717 1.00 97.94 109 PHE A C 1
ATOM 860 O O . PHE A 1 109 ? -18.966 -6.332 25.412 1.00 97.94 109 PHE A O 1
ATOM 867 N N . GLU A 1 110 ? -16.755 -5.950 25.248 1.00 98.12 110 GLU A N 1
ATOM 868 C CA . GLU A 1 110 ? -16.472 -6.003 26.689 1.00 98.12 110 GLU A CA 1
ATOM 869 C C . GLU A 1 110 ? -17.291 -4.967 27.473 1.00 98.12 110 GLU A C 1
ATOM 871 O O . GLU A 1 110 ? -17.943 -5.294 28.469 1.00 98.12 110 GLU A O 1
ATOM 876 N N . LYS A 1 111 ? -17.328 -3.715 27.001 1.00 98.19 111 LYS A N 1
ATOM 877 C CA . LYS A 1 111 ? -18.096 -2.644 27.655 1.00 98.19 111 LYS A CA 1
ATOM 878 C C . LYS A 1 111 ? -19.598 -2.899 27.617 1.00 98.19 111 LYS A C 1
ATOM 880 O O . LYS A 1 111 ? -20.278 -2.619 28.601 1.00 98.19 111 LYS A O 1
ATOM 885 N N . LYS A 1 112 ? -20.126 -3.458 26.523 1.00 98.19 112 LYS A N 1
ATOM 886 C CA . LYS A 1 112 ? -21.539 -3.863 26.444 1.00 98.19 112 LYS A CA 1
ATOM 887 C C . LYS A 1 112 ? -21.865 -4.977 27.433 1.00 98.19 112 LYS A C 1
ATOM 889 O O . LYS A 1 112 ? -22.921 -4.924 28.058 1.00 98.19 112 LYS A O 1
ATOM 894 N N . ALA A 1 113 ? -20.975 -5.953 27.602 1.00 98.38 113 ALA A N 1
ATOM 895 C CA . ALA A 1 113 ? -21.152 -7.005 28.598 1.00 98.38 113 ALA A CA 1
ATOM 896 C C . ALA A 1 113 ? -21.194 -6.423 30.022 1.00 98.38 113 ALA A C 1
ATOM 898 O O . ALA A 1 113 ? -22.146 -6.690 30.754 1.00 98.38 113 ALA A O 1
ATOM 899 N N . ALA A 1 114 ? -20.245 -5.547 30.369 1.00 98.25 114 ALA A N 1
ATOM 900 C CA . ALA A 1 114 ? -20.222 -4.857 31.661 1.00 98.25 114 ALA A CA 1
ATOM 901 C C . ALA A 1 114 ? -21.470 -3.981 31.888 1.00 98.25 114 ALA A C 1
ATOM 903 O O . ALA A 1 114 ? -22.017 -3.931 32.988 1.00 98.25 114 ALA A O 1
ATOM 904 N N . MET A 1 115 ? -21.960 -3.315 30.838 1.00 98.25 115 MET A N 1
ATOM 905 C CA . MET A 1 115 ? -23.172 -2.496 30.902 1.00 98.25 115 MET A CA 1
ATOM 906 C C . MET A 1 115 ? -24.415 -3.354 31.171 1.00 98.25 115 MET A C 1
ATOM 908 O O . MET A 1 115 ? -25.253 -2.981 31.991 1.00 98.25 115 MET A O 1
ATOM 912 N N . ASN A 1 116 ? -24.520 -4.516 30.521 1.00 98.25 116 ASN A N 1
ATOM 913 C CA . ASN A 1 116 ? -25.611 -5.466 30.745 1.00 98.25 116 ASN A CA 1
ATOM 914 C C . ASN A 1 116 ? -25.565 -6.068 32.157 1.00 98.25 116 ASN A C 1
ATOM 916 O O . ASN A 1 116 ? -26.607 -6.223 32.792 1.00 98.25 116 ASN A O 1
ATOM 920 N N . GLU A 1 117 ? -24.371 -6.371 32.670 1.00 98.25 117 GLU A N 1
ATOM 921 C CA . GLU A 1 117 ? -24.188 -6.831 34.048 1.00 98.25 117 GLU A CA 1
ATOM 922 C C . GLU A 1 117 ? -24.627 -5.759 35.055 1.00 98.25 117 GLU A C 1
ATOM 924 O O . GLU A 1 117 ? -25.443 -6.039 35.934 1.00 98.25 117 GLU A O 1
ATOM 929 N N . ALA A 1 118 ? -24.178 -4.511 34.885 1.00 97.81 118 ALA A N 1
ATOM 930 C CA . ALA A 1 118 ? -24.597 -3.389 35.726 1.00 97.81 118 ALA A CA 1
ATOM 931 C C . ALA A 1 118 ? -26.121 -3.171 35.685 1.00 97.81 118 ALA A C 1
ATOM 933 O O . ALA A 1 118 ? -26.739 -2.928 36.724 1.00 97.81 118 ALA A O 1
ATOM 934 N N . ALA A 1 119 ? -26.744 -3.310 34.510 1.00 97.94 11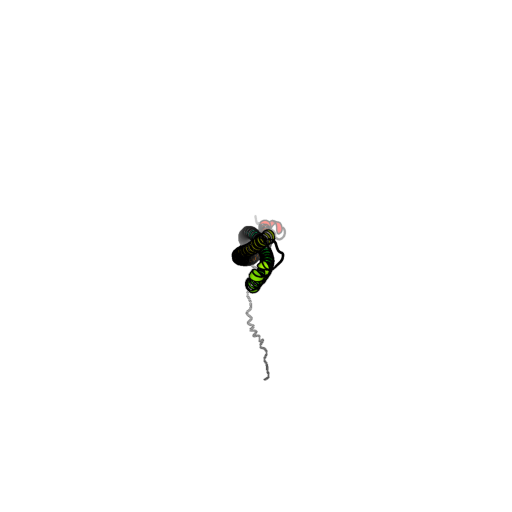9 ALA A N 1
ATOM 935 C CA . ALA A 1 119 ? -28.195 -3.226 34.359 1.00 97.94 119 ALA A CA 1
ATOM 936 C C . ALA A 1 119 ? -28.925 -4.347 35.117 1.00 97.94 119 ALA A C 1
ATOM 938 O O . ALA A 1 119 ? -29.895 -4.073 35.825 1.00 97.94 119 ALA A O 1
ATOM 939 N N . SER A 1 120 ? -28.431 -5.586 35.035 1.00 98.19 120 SER A N 1
ATOM 940 C CA . SER A 1 120 ? -29.005 -6.722 35.764 1.00 98.19 120 SER A CA 1
ATOM 941 C C . SER A 1 120 ? -28.861 -6.574 37.282 1.00 98.19 120 SER A C 1
ATOM 943 O O . SER A 1 120 ? -29.817 -6.818 38.022 1.00 98.19 120 SER A O 1
ATOM 945 N N . LEU A 1 121 ? -27.698 -6.122 37.761 1.00 97.62 121 LEU A N 1
ATOM 946 C CA . LEU A 1 121 ? -27.473 -5.856 39.184 1.00 97.62 121 LEU A CA 1
ATOM 947 C C . LEU A 1 121 ? -28.403 -4.750 39.694 1.00 97.62 121 LEU A C 1
ATOM 949 O O . LEU A 1 121 ? -29.021 -4.896 40.752 1.00 97.62 121 LEU A O 1
ATOM 953 N N . MET A 1 122 ? -28.564 -3.677 38.916 1.00 97.50 122 MET A N 1
ATOM 954 C CA . MET A 1 122 ? -29.490 -2.593 39.232 1.00 97.50 122 MET A CA 1
ATOM 955 C C . MET A 1 122 ? -30.938 -3.088 39.342 1.00 97.50 122 MET A C 1
ATOM 957 O O . MET A 1 122 ? -31.626 -2.733 40.299 1.00 97.50 122 MET A O 1
ATOM 961 N N . GLU A 1 123 ? -31.401 -3.920 38.405 1.00 97.56 123 GLU A N 1
ATOM 962 C CA . GLU A 1 123 ? -32.741 -4.522 38.444 1.00 97.56 123 GLU A CA 1
ATOM 963 C C . GLU A 1 123 ? -32.933 -5.386 39.703 1.00 97.56 123 GLU A C 1
ATOM 965 O O . GLU A 1 123 ? -33.958 -5.293 40.388 1.00 97.56 123 GLU A O 1
ATOM 970 N N . GLY A 1 124 ? -31.910 -6.164 40.073 1.00 96.31 124 GLY A N 1
ATOM 971 C CA . GLY A 1 124 ? -31.886 -6.930 41.317 1.00 96.31 124 GLY A CA 1
ATOM 972 C C . GLY A 1 124 ? -32.084 -6.044 42.550 1.00 96.31 124 GLY A C 1
ATOM 973 O O . GLY A 1 124 ? -32.976 -6.303 43.366 1.00 96.31 124 GLY A O 1
ATOM 974 N N . VAL A 1 125 ? -31.309 -4.959 42.667 1.00 95.38 125 VAL A N 1
ATOM 975 C CA . VAL A 1 125 ? -31.431 -3.992 43.774 1.00 95.38 125 VAL A CA 1
ATOM 976 C C . VAL A 1 125 ? -32.818 -3.344 43.789 1.00 95.38 125 VAL A C 1
ATOM 978 O O . VAL A 1 125 ? -33.460 -3.308 44.839 1.00 95.38 125 VAL A O 1
ATOM 981 N N . GLN A 1 126 ? -33.346 -2.914 42.641 1.00 94.88 126 GLN A N 1
ATOM 982 C CA . GLN A 1 126 ? -34.692 -2.332 42.546 1.00 94.88 126 GLN A CA 1
ATOM 983 C C . GLN A 1 126 ? -35.789 -3.311 43.001 1.00 94.88 126 GLN A C 1
ATOM 985 O O . GLN A 1 126 ? -36.724 -2.923 43.711 1.00 94.88 126 GLN A O 1
ATOM 990 N N . SER A 1 127 ? -35.658 -4.596 42.664 1.00 95.31 127 SER A N 1
ATOM 991 C CA . SER A 1 127 ? -36.565 -5.652 43.130 1.00 95.31 127 SER A CA 1
ATOM 992 C C . SER A 1 127 ? -36.481 -5.864 44.647 1.00 95.31 127 SER A C 1
ATOM 994 O O . SER A 1 127 ? -37.505 -6.062 45.314 1.00 95.31 127 SER A O 1
ATOM 996 N N . HIS A 1 128 ? -35.280 -5.801 45.232 1.00 91.19 128 HIS A N 1
ATOM 997 C CA . HIS A 1 128 ? -35.097 -5.867 46.685 1.00 91.19 128 HIS A CA 1
ATOM 998 C C . HIS A 1 128 ? -35.727 -4.669 47.401 1.00 91.19 128 HIS A C 1
ATOM 1000 O O . HIS A 1 128 ? -36.488 -4.877 48.348 1.00 91.19 128 HIS A O 1
ATOM 1006 N N . VAL A 1 129 ? -35.487 -3.447 46.917 1.00 91.19 129 VAL A N 1
ATOM 1007 C CA . VAL A 1 129 ? -36.105 -2.216 47.441 1.00 91.19 129 VAL A CA 1
ATOM 1008 C C . VAL A 1 129 ? -37.626 -2.318 47.402 1.00 91.19 129 VAL A C 1
ATOM 1010 O O . VAL A 1 129 ? -38.289 -2.088 48.412 1.00 91.19 129 VAL A O 1
ATOM 1013 N N . THR A 1 130 ? -38.189 -2.736 46.265 1.00 91.06 130 THR A N 1
ATOM 1014 C CA . THR A 1 130 ? -39.642 -2.879 46.092 1.00 91.06 130 THR A CA 1
ATOM 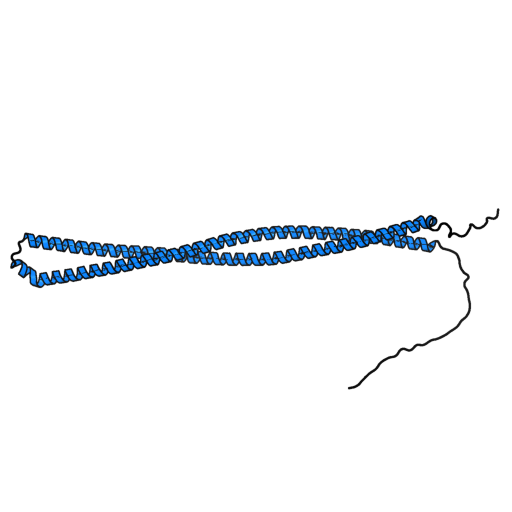1015 C C . THR A 1 130 ? -40.239 -3.855 47.108 1.00 91.06 130 THR A C 1
ATOM 1017 O O . THR A 1 130 ? -41.210 -3.527 47.792 1.00 91.06 130 THR A O 1
ATOM 1020 N N . ARG A 1 131 ? -39.634 -5.041 47.269 1.00 89.88 131 ARG A N 1
ATOM 1021 C CA . ARG A 1 131 ? -40.093 -6.049 48.240 1.00 89.88 131 ARG A CA 1
ATOM 1022 C C . ARG A 1 131 ? -39.983 -5.558 49.685 1.00 89.88 131 ARG A C 1
ATOM 1024 O O . ARG A 1 131 ? -40.905 -5.779 50.468 1.00 89.88 131 ARG A O 1
ATOM 1031 N N . ARG A 1 132 ? -38.890 -4.870 50.035 1.00 86.00 132 ARG A N 1
ATOM 1032 C CA . ARG A 1 132 ? -38.683 -4.277 51.368 1.00 86.00 132 ARG A CA 1
ATOM 1033 C C . ARG A 1 132 ? -39.727 -3.202 51.670 1.00 86.00 132 ARG A C 1
ATOM 1035 O O . ARG A 1 132 ? -40.315 -3.230 52.746 1.00 86.00 132 ARG A O 1
ATOM 1042 N N . MET A 1 133 ? -40.019 -2.320 50.713 1.00 84.38 133 MET A N 1
ATOM 1043 C CA . MET A 1 133 ? -41.036 -1.276 50.864 1.00 84.38 133 MET A CA 1
ATOM 1044 C C . MET A 1 133 ? -42.442 -1.867 51.044 1.00 84.38 133 MET A C 1
ATOM 1046 O O . MET A 1 133 ? -43.185 -1.439 51.922 1.00 84.38 133 MET A O 1
ATOM 1050 N N . GLN A 1 134 ? -42.795 -2.900 50.272 1.00 86.38 134 GLN A N 1
ATOM 1051 C CA . GLN A 1 134 ? -44.067 -3.615 50.433 1.00 86.38 134 GLN A CA 1
ATOM 1052 C C . GLN A 1 134 ? -44.183 -4.299 51.801 1.00 86.38 134 GLN A C 1
ATOM 1054 O O . GLN A 1 134 ? -45.247 -4.258 52.418 1.00 86.38 134 GLN A O 1
ATOM 1059 N N . ALA A 1 135 ? -43.109 -4.933 52.281 1.00 82.44 135 ALA A N 1
ATOM 1060 C CA . ALA A 1 135 ? -43.084 -5.558 53.600 1.00 82.44 135 ALA A CA 1
ATOM 1061 C C . ALA A 1 135 ? -43.222 -4.516 54.720 1.00 82.44 135 ALA A C 1
ATOM 1063 O O . ALA A 1 135 ? -44.017 -4.718 55.634 1.00 82.44 135 ALA A O 1
ATOM 1064 N N . PHE A 1 136 ? -42.514 -3.386 54.616 1.00 76.25 136 PHE A N 1
ATOM 1065 C CA . PHE A 1 136 ? -42.620 -2.273 55.560 1.00 76.25 136 PHE A CA 1
ATOM 1066 C C . PHE A 1 136 ? -44.031 -1.672 55.580 1.00 76.25 136 PHE A C 1
ATOM 1068 O O . PHE A 1 136 ? -44.585 -1.447 56.651 1.00 76.25 136 PHE A O 1
ATOM 1075 N N . TYR A 1 137 ? -44.653 -1.485 54.414 1.00 77.62 137 TYR A N 1
ATOM 1076 C CA . TYR A 1 137 ? -46.033 -1.009 54.315 1.00 77.62 137 TYR A CA 1
ATOM 1077 C C . TYR A 1 137 ? -47.024 -1.968 54.990 1.00 77.62 137 TYR A C 1
ATOM 1079 O O . TYR A 1 137 ? -47.807 -1.540 55.831 1.00 77.62 137 TYR A O 1
ATOM 1087 N N . LYS A 1 138 ? -46.932 -3.276 54.705 1.00 77.31 138 LYS A N 1
ATOM 1088 C CA . LYS A 1 138 ? -47.764 -4.307 55.354 1.00 77.31 138 LYS A CA 1
ATOM 1089 C C . LYS A 1 138 ? -47.526 -4.370 56.867 1.00 77.31 138 LYS A C 1
ATOM 1091 O O . LYS A 1 138 ? -48.466 -4.563 57.632 1.00 77.31 138 LYS A O 1
ATOM 1096 N N . LEU A 1 139 ? -46.286 -4.174 57.316 1.00 68.88 139 LEU A N 1
ATOM 1097 C CA . LEU A 1 139 ? -45.970 -4.047 58.739 1.00 68.88 139 LEU A CA 1
ATOM 1098 C C . LEU A 1 139 ? -46.567 -2.763 59.338 1.00 68.88 139 LEU A C 1
ATOM 1100 O O . LEU A 1 139 ? -46.986 -2.779 60.482 1.00 68.88 139 LEU A O 1
ATOM 1104 N N . GLY A 1 140 ? -46.662 -1.658 58.604 1.00 62.94 140 GLY A N 1
ATOM 1105 C CA . GLY A 1 140 ? -47.370 -0.457 59.061 1.00 62.94 140 GLY A CA 1
ATOM 1106 C C . GLY A 1 140 ? -48.886 -0.664 59.166 1.00 62.94 140 GLY A C 1
ATOM 1107 O O . GLY A 1 140 ? -49.500 -0.203 60.125 1.00 62.94 140 GLY A O 1
ATOM 1108 N N . GLU A 1 141 ? -49.465 -1.407 58.220 1.00 57.50 141 GLU A N 1
ATOM 1109 C CA . GLU A 1 141 ? -50.902 -1.704 58.126 1.00 57.50 141 GLU A CA 1
ATOM 1110 C C . GLU A 1 141 ? -51.396 -2.649 59.243 1.00 57.50 141 GLU A C 1
ATOM 1112 O O . GLU A 1 141 ? -52.506 -2.480 59.744 1.00 57.50 141 GLU A O 1
ATOM 1117 N N . PHE A 1 142 ? -50.561 -3.602 59.688 1.00 53.22 142 PHE A N 1
ATOM 1118 C CA . PHE A 1 142 ? -50.905 -4.580 60.739 1.00 53.22 142 PHE A CA 1
ATOM 1119 C C . PHE A 1 142 ? -50.086 -4.450 62.046 1.00 53.22 142 PHE A C 1
ATOM 1121 O O . PHE A 1 142 ? -50.476 -4.993 63.079 1.00 53.22 142 PHE A O 1
ATOM 1128 N N . GLY A 1 143 ? -48.943 -3.760 62.026 1.00 52.28 143 GLY A N 1
ATOM 1129 C CA . GLY A 1 143 ? -47.836 -3.936 62.979 1.00 52.28 143 GLY A CA 1
ATOM 1130 C C . GLY A 1 143 ? -47.468 -2.729 63.845 1.00 52.28 143 GLY A C 1
ATOM 1131 O O . GLY A 1 143 ? -46.963 -2.954 64.937 1.00 52.28 143 GLY A O 1
ATOM 1132 N N . LEU A 1 144 ? -47.786 -1.477 63.488 1.00 50.50 144 LEU A N 1
ATOM 1133 C CA . LEU A 1 144 ? -47.644 -0.360 64.450 1.00 50.50 144 LEU A CA 1
ATOM 1134 C C . LEU A 1 144 ? -48.580 -0.534 65.657 1.00 50.50 144 LEU A C 1
ATOM 1136 O O . LEU A 1 144 ? -48.227 -0.189 66.781 1.00 50.50 144 LEU A O 1
ATOM 1140 N N . ILE A 1 145 ? -49.742 -1.150 65.429 1.00 51.72 145 ILE A N 1
ATOM 1141 C CA . ILE A 1 145 ? -50.662 -1.553 66.494 1.00 51.72 145 ILE A CA 1
ATOM 1142 C C . ILE A 1 145 ? -50.079 -2.748 67.274 1.00 51.72 145 ILE A C 1
ATOM 1144 O O . ILE A 1 145 ? -50.152 -2.750 68.492 1.00 51.72 145 ILE A O 1
ATOM 1148 N N . HIS A 1 146 ? -49.431 -3.722 66.620 1.00 52.50 146 HIS A N 1
ATOM 1149 C CA . HIS A 1 146 ? -48.860 -4.913 67.279 1.00 52.50 146 HIS A CA 1
ATOM 1150 C C . HIS A 1 146 ? -47.548 -4.658 68.044 1.00 52.50 146 HIS A C 1
ATOM 1152 O O . HIS A 1 146 ? -47.318 -5.298 69.062 1.00 52.50 146 HIS A O 1
ATOM 1158 N N . ILE A 1 147 ? -46.704 -3.719 67.605 1.00 54.81 147 ILE A N 1
ATOM 1159 C CA . ILE A 1 147 ? -45.450 -3.341 68.281 1.00 54.81 147 ILE A CA 1
ATOM 1160 C C . ILE A 1 147 ? -45.747 -2.649 69.617 1.00 54.81 147 ILE A C 1
ATOM 1162 O O . ILE A 1 147 ? -45.062 -2.919 70.597 1.00 54.81 147 ILE A O 1
ATOM 1166 N N . GLY A 1 148 ? -46.820 -1.850 69.691 1.00 52.09 148 GLY A N 1
ATOM 1167 C CA . GLY A 1 148 ? -47.330 -1.302 70.955 1.00 52.09 148 GLY A CA 1
ATOM 1168 C C . GLY A 1 148 ? -47.892 -2.354 71.928 1.00 52.09 148 GLY A C 1
ATOM 1169 O O . GLY A 1 148 ? -48.091 -2.038 73.097 1.00 52.09 148 GLY A O 1
ATOM 1170 N N . PHE A 1 149 ? -48.123 -3.590 71.464 1.00 52.22 149 PHE A N 1
ATOM 1171 C CA . PHE A 1 149 ? -48.571 -4.747 72.255 1.00 52.22 149 PHE A CA 1
ATOM 1172 C C . PHE A 1 149 ? -47.533 -5.889 72.313 1.00 52.22 149 PHE A C 1
ATOM 1174 O O . PHE A 1 149 ? -47.849 -6.966 72.816 1.00 52.22 149 PHE A O 1
ATOM 1181 N N . SER A 1 150 ? -46.312 -5.685 71.809 1.00 57.41 150 SER A N 1
ATOM 1182 C CA . SER A 1 150 ? -45.217 -6.662 71.898 1.00 57.41 150 SER A CA 1
ATOM 1183 C C . SER A 1 150 ? -44.233 -6.257 72.998 1.00 57.41 150 SER A C 1
ATOM 1185 O O . SER A 1 150 ? -44.072 -5.067 73.248 1.00 57.41 150 SER A O 1
ATOM 1187 N N . ASP A 1 151 ? -43.533 -7.216 73.611 1.00 58.75 151 ASP A N 1
ATOM 1188 C CA . ASP A 1 151 ? -42.534 -6.997 74.679 1.00 58.75 151 ASP A CA 1
ATOM 1189 C C . ASP A 1 151 ? -41.268 -6.214 74.238 1.00 58.75 151 ASP A C 1
ATOM 1191 O O . ASP A 1 151 ? -40.251 -6.227 74.931 1.00 58.75 151 ASP A O 1
ATOM 1195 N N . GLN A 1 152 ? -41.290 -5.541 73.083 1.00 63.69 152 GLN A N 1
ATOM 1196 C CA . GLN A 1 152 ? -40.164 -4.752 72.585 1.00 63.69 152 GLN A CA 1
ATOM 1197 C C . GLN A 1 152 ? -40.048 -3.405 73.300 1.00 63.69 152 GLN A C 1
ATOM 1199 O O . GLN A 1 152 ? -41.022 -2.678 73.506 1.00 63.69 152 GLN A O 1
ATOM 1204 N N . THR A 1 153 ? -38.819 -3.039 73.645 1.00 71.81 153 THR A N 1
ATOM 1205 C CA . THR A 1 153 ? -38.515 -1.774 74.318 1.00 71.81 153 THR A CA 1
ATOM 1206 C C . THR A 1 153 ? -38.390 -0.623 73.310 1.00 71.81 153 THR A C 1
ATOM 1208 O O . THR A 1 153 ? -37.991 -0.812 72.162 1.00 71.81 153 THR A O 1
ATOM 1211 N N . LEU A 1 154 ? -38.688 0.614 73.730 1.00 71.12 154 LEU A N 1
ATOM 1212 C CA . LEU A 1 154 ? -38.563 1.812 72.878 1.00 71.12 154 LEU A CA 1
ATOM 1213 C C . LEU A 1 154 ? -37.194 1.931 72.151 1.00 71.12 154 LEU A C 1
ATOM 1215 O O . LEU A 1 154 ? -37.182 2.291 70.973 1.00 71.12 154 LEU A O 1
ATOM 1219 N N . PRO A 1 155 ? -36.045 1.610 72.789 1.00 80.81 155 PRO A N 1
ATOM 1220 C CA . PRO A 1 155 ? -34.743 1.598 72.118 1.00 80.81 155 PRO A CA 1
ATOM 1221 C C . PRO A 1 155 ? -34.629 0.584 70.969 1.00 80.81 155 PRO A C 1
ATOM 1223 O O . PRO A 1 155 ? -33.968 0.869 69.972 1.00 80.81 155 PRO A O 1
ATOM 1226 N N . GLU A 1 156 ? -35.273 -0.581 71.076 1.00 74.56 156 GLU A N 1
ATOM 1227 C CA . GLU A 1 156 ? -35.257 -1.607 70.024 1.00 74.56 156 GLU A CA 1
ATOM 1228 C C . GLU A 1 156 ? -36.020 -1.139 68.780 1.00 74.56 156 GLU A C 1
ATOM 1230 O O . GLU A 1 156 ? -35.551 -1.339 67.658 1.00 74.56 156 GLU A O 1
ATOM 1235 N N . LEU A 1 157 ? -37.141 -0.436 68.969 1.00 73.25 157 LEU A N 1
ATOM 1236 C CA . LEU A 1 157 ? -37.921 0.132 67.869 1.00 73.25 157 LEU A CA 1
ATOM 1237 C C . LEU A 1 157 ? -37.153 1.230 67.115 1.00 73.25 157 LEU A C 1
ATOM 1239 O O . LEU A 1 157 ? -37.153 1.251 65.883 1.00 73.25 157 LEU A O 1
ATOM 1243 N N . LEU A 1 158 ? -36.471 2.118 67.846 1.00 77.94 158 LEU A N 1
ATOM 1244 C CA . LEU A 1 158 ? -35.629 3.161 67.249 1.00 77.94 158 LEU A CA 1
ATOM 1245 C C . LEU A 1 158 ? -34.458 2.553 66.465 1.00 77.94 158 LEU A C 1
ATOM 1247 O O . LEU A 1 158 ? -34.221 2.933 65.321 1.00 77.94 158 LEU A O 1
ATOM 1251 N N . SER A 1 159 ? -33.790 1.545 67.033 1.00 82.56 159 SER A N 1
ATOM 1252 C CA . SER A 1 159 ? -32.702 0.819 66.365 1.00 82.56 159 SER A CA 1
ATOM 1253 C C . SER A 1 159 ? -33.158 0.138 65.066 1.00 82.56 159 SER A C 1
ATOM 1255 O O . SER A 1 159 ? -32.460 0.188 64.047 1.00 82.56 159 SER A O 1
ATOM 1257 N N . PHE A 1 160 ? -34.358 -0.456 65.061 1.00 80.19 160 PHE A N 1
ATOM 1258 C CA . PHE A 1 160 ? -34.955 -1.036 63.858 1.00 80.19 160 PHE A CA 1
ATOM 1259 C C . PHE A 1 160 ? -35.217 0.025 62.779 1.00 80.19 160 PHE A C 1
ATOM 1261 O O . PHE A 1 160 ? -34.843 -0.174 61.620 1.00 80.19 160 PHE A O 1
ATOM 1268 N N . GLN A 1 161 ? -35.820 1.158 63.153 1.00 77.50 161 GLN A N 1
ATOM 1269 C CA . GLN A 1 161 ? -36.087 2.261 62.229 1.00 77.50 161 GLN A CA 1
ATOM 1270 C C . GLN A 1 161 ? -34.792 2.820 61.622 1.00 77.50 161 GLN A C 1
ATOM 1272 O O . GLN A 1 161 ? -34.714 2.990 60.402 1.00 77.50 161 GLN A O 1
ATOM 1277 N N . ASP A 1 162 ? -33.768 3.057 62.442 1.00 83.88 162 ASP A N 1
ATOM 1278 C CA . ASP A 1 162 ? -32.472 3.566 61.986 1.00 83.88 162 ASP A CA 1
ATOM 1279 C C . ASP A 1 162 ? -31.784 2.585 61.029 1.00 83.88 162 ASP A C 1
ATOM 1281 O O . ASP A 1 162 ? -31.306 2.980 59.961 1.00 83.88 162 ASP A O 1
ATOM 1285 N N . SER A 1 163 ? -31.803 1.290 61.359 1.00 86.25 163 SER A N 1
ATOM 1286 C CA . SER A 1 16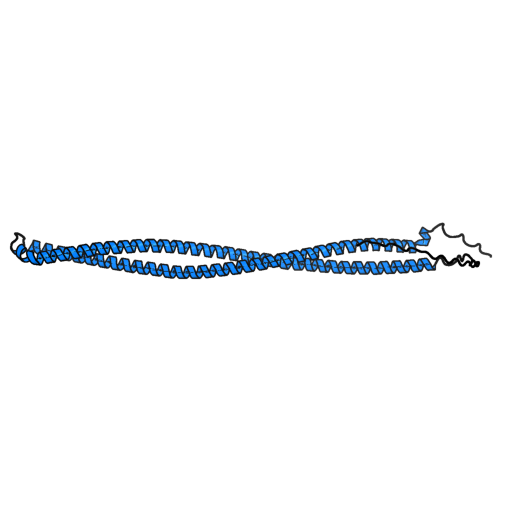3 ? -31.246 0.229 60.513 1.00 86.25 163 SER A CA 1
ATOM 1287 C C . SER A 1 163 ? -31.973 0.125 59.168 1.00 86.25 163 SER A C 1
ATOM 1289 O O . SER A 1 163 ? -31.337 -0.028 58.123 1.00 86.25 163 SER A O 1
ATOM 1291 N N . PHE A 1 164 ? -33.304 0.248 59.166 1.00 81.88 164 PHE A N 1
ATOM 1292 C CA . PHE A 1 164 ? -34.104 0.232 57.941 1.00 81.88 164 PHE A CA 1
ATOM 1293 C C . PHE A 1 164 ? -33.812 1.451 57.057 1.00 81.88 164 PHE A C 1
ATOM 1295 O O . PHE A 1 164 ? -33.581 1.306 55.856 1.00 81.88 164 PHE A O 1
ATOM 1302 N N . LEU A 1 165 ? -33.744 2.650 57.642 1.00 83.06 165 LEU A N 1
ATOM 1303 C CA . LEU A 1 165 ? -33.381 3.867 56.912 1.00 83.06 165 LEU A CA 1
ATOM 1304 C C . LEU A 1 165 ? -31.961 3.788 56.337 1.00 83.06 165 LEU A C 1
ATOM 1306 O O . LEU A 1 165 ? -31.744 4.207 55.199 1.00 83.06 165 LEU A O 1
ATOM 1310 N N . ALA A 1 166 ? -31.002 3.237 57.086 1.00 89.56 166 ALA A N 1
ATOM 1311 C CA . ALA A 1 166 ? -29.643 3.006 56.598 1.00 89.56 166 ALA A CA 1
ATOM 1312 C C . ALA A 1 166 ? -29.625 2.046 55.397 1.00 89.56 166 ALA A C 1
ATOM 1314 O O . ALA A 1 166 ? -28.946 2.312 54.406 1.00 89.56 166 ALA A O 1
ATOM 1315 N N . MET A 1 167 ? -30.423 0.978 55.445 1.00 89.44 167 MET A N 1
ATOM 1316 C CA . MET A 1 167 ? -30.562 0.009 54.356 1.00 89.44 167 MET A CA 1
ATOM 1317 C C . MET A 1 167 ? -31.162 0.631 53.084 1.00 89.44 167 MET A C 1
ATOM 1319 O O . MET A 1 167 ? -30.626 0.425 52.000 1.00 89.44 167 MET A O 1
ATOM 1323 N N . ILE A 1 168 ? -32.220 1.443 53.202 1.00 85.62 168 ILE A N 1
ATOM 1324 C CA . ILE A 1 168 ? -32.821 2.143 52.052 1.00 85.62 168 ILE A CA 1
ATOM 1325 C C . ILE A 1 168 ? -31.844 3.151 51.437 1.00 85.62 168 ILE A C 1
ATOM 1327 O O . ILE A 1 168 ? -31.735 3.238 50.214 1.00 85.62 168 ILE A O 1
ATOM 1331 N N . LYS A 1 169 ? -31.101 3.894 52.269 1.00 90.81 169 LYS A N 1
ATOM 1332 C CA . LYS A 1 169 ? -30.048 4.804 51.791 1.00 90.81 169 LYS A CA 1
ATOM 1333 C C . LYS A 1 169 ? -28.958 4.051 51.028 1.00 90.81 169 LYS A C 1
ATOM 1335 O O . LYS A 1 169 ? -28.522 4.519 49.979 1.00 90.81 169 LYS A O 1
ATOM 1340 N N . TYR A 1 170 ? -28.547 2.889 51.532 1.00 94.06 170 TYR A N 1
ATOM 1341 C CA . TYR A 1 170 ? -27.584 2.028 50.857 1.00 94.06 170 TYR A CA 1
ATOM 1342 C C . TYR A 1 170 ? -28.106 1.555 49.493 1.00 94.06 170 TYR A C 1
ATOM 1344 O O . TYR A 1 170 ? -27.429 1.756 48.486 1.00 94.06 170 TYR A O 1
ATOM 1352 N N . ASP A 1 171 ? -29.329 1.026 49.423 1.00 93.06 171 ASP A N 1
ATOM 1353 C CA . ASP A 1 171 ? -29.908 0.570 48.156 1.00 93.06 171 ASP A CA 1
ATOM 1354 C C . ASP A 1 171 ? -30.036 1.715 47.130 1.00 93.06 171 ASP A C 1
ATOM 1356 O O . ASP A 1 171 ? -29.723 1.534 45.953 1.00 93.06 171 ASP A O 1
ATOM 1360 N N . HIS A 1 172 ? -30.446 2.911 47.570 1.00 92.50 172 HIS A N 1
ATOM 1361 C CA . HIS A 1 172 ? -30.491 4.100 46.714 1.00 92.50 172 HIS A CA 1
ATOM 1362 C C . HIS A 1 172 ? -29.104 4.442 46.159 1.00 92.50 172 HIS A C 1
ATOM 1364 O O . HIS A 1 172 ? -28.958 4.667 44.960 1.00 92.50 172 HIS A O 1
ATOM 1370 N N . SER A 1 173 ? -28.071 4.419 47.008 1.00 96.62 173 SER A N 1
ATOM 1371 C CA . SER A 1 173 ? -26.694 4.693 46.581 1.00 96.62 173 SER A CA 1
ATOM 1372 C C . SER A 1 173 ? -26.170 3.672 45.564 1.00 96.62 173 SER A C 1
ATOM 1374 O O . SER A 1 173 ? -25.459 4.043 44.629 1.00 96.62 173 SER A O 1
ATOM 1376 N N . LEU A 1 174 ? -26.564 2.398 45.690 1.00 96.69 174 LEU A N 1
ATOM 1377 C CA . LEU A 1 174 ? -26.242 1.364 44.707 1.00 96.69 174 LEU A CA 1
ATOM 1378 C C . LEU A 1 174 ? -26.939 1.618 43.369 1.00 96.69 174 LEU A C 1
ATOM 1380 O O . LEU A 1 174 ? -26.296 1.533 42.326 1.00 96.69 174 LEU A O 1
ATOM 1384 N N . ILE A 1 175 ? -28.233 1.959 43.385 1.00 96.06 175 ILE A N 1
ATOM 1385 C CA . ILE A 1 175 ? -28.980 2.286 42.161 1.00 96.06 175 ILE A CA 1
ATOM 1386 C C . ILE A 1 175 ? -28.334 3.473 41.439 1.00 96.06 175 ILE A C 1
ATOM 1388 O O . ILE A 1 175 ? -28.147 3.411 40.225 1.00 96.06 175 ILE A O 1
ATOM 1392 N N . ASP A 1 176 ? -27.963 4.530 42.163 1.00 97.56 176 ASP A N 1
ATOM 1393 C CA . ASP A 1 176 ? -27.307 5.700 41.570 1.00 97.56 176 ASP A CA 1
ATOM 1394 C C . ASP A 1 176 ? -25.927 5.361 41.002 1.00 97.56 176 ASP A C 1
ATOM 1396 O O . ASP A 1 176 ? -25.568 5.829 39.918 1.00 97.56 176 ASP A O 1
ATOM 1400 N N . THR A 1 177 ? -25.180 4.497 41.692 1.00 97.94 177 THR A N 1
ATOM 1401 C CA . THR A 1 177 ? -23.884 4.006 41.218 1.00 97.94 177 THR A CA 1
ATOM 1402 C C . THR A 1 177 ? -24.056 3.238 39.910 1.00 97.94 177 THR A C 1
ATOM 1404 O O . THR A 1 177 ? -23.422 3.591 38.922 1.00 97.94 177 THR A O 1
ATOM 1407 N N . TYR A 1 178 ? -24.972 2.264 39.843 1.00 98.12 178 TYR A N 1
ATOM 1408 C CA . TYR A 1 178 ? -25.209 1.510 38.609 1.00 98.12 178 TYR A CA 1
ATOM 1409 C C . TYR A 1 178 ? -25.727 2.385 37.468 1.00 98.12 178 TYR A C 1
ATOM 1411 O O . TYR A 1 178 ? -25.282 2.219 36.335 1.00 98.12 178 TYR A O 1
ATOM 1419 N N . ARG A 1 179 ? -26.615 3.349 37.740 1.00 97.94 179 ARG A N 1
ATOM 1420 C CA . ARG A 1 179 ? -27.058 4.323 36.727 1.00 97.94 179 ARG A CA 1
ATOM 1421 C C . ARG A 1 179 ? -25.887 5.110 36.153 1.00 97.94 179 ARG A C 1
ATOM 1423 O O . ARG A 1 179 ? -25.799 5.263 34.936 1.00 97.94 179 ARG A O 1
ATOM 1430 N N . THR A 1 180 ? -24.996 5.578 37.022 1.00 98.31 180 THR A N 1
ATOM 1431 C CA . THR A 1 180 ? -23.794 6.314 36.621 1.00 98.31 180 THR A CA 1
ATOM 1432 C C . THR A 1 180 ? -22.881 5.423 35.783 1.00 98.31 180 THR A C 1
ATOM 1434 O O . THR A 1 180 ? -22.538 5.794 34.666 1.00 98.31 180 THR A O 1
ATOM 1437 N N . THR A 1 181 ? -22.598 4.200 36.242 1.00 98.19 181 THR A N 1
ATOM 1438 C CA . THR A 1 181 ? -21.783 3.222 35.506 1.00 98.19 181 THR A CA 1
ATOM 1439 C C . THR A 1 181 ? -22.363 2.895 34.129 1.00 98.19 181 THR A C 1
ATOM 1441 O O . THR A 1 181 ? -21.627 2.878 33.146 1.00 98.19 181 THR A O 1
ATOM 1444 N N . ILE A 1 182 ? -23.676 2.670 34.018 1.00 98.50 182 ILE A N 1
ATOM 1445 C CA . ILE A 1 182 ? -24.343 2.411 32.731 1.00 98.50 182 ILE A CA 1
ATOM 1446 C C . ILE A 1 182 ? -24.189 3.617 31.797 1.00 98.50 182 ILE A C 1
ATOM 1448 O O . ILE A 1 182 ? -23.866 3.442 30.624 1.00 98.50 182 ILE A O 1
ATOM 1452 N N . SER A 1 183 ? -24.378 4.836 32.312 1.00 98.44 183 SER A N 1
ATOM 1453 C CA . SER A 1 183 ? -24.211 6.065 31.530 1.00 98.44 183 SER A CA 1
ATOM 1454 C C . SER A 1 183 ? -22.771 6.245 31.038 1.00 98.44 183 SER A C 1
ATOM 1456 O O . SER A 1 183 ? -22.560 6.551 29.867 1.00 98.44 183 SER A O 1
ATOM 1458 N N . GLU A 1 184 ? -21.778 6.046 31.906 1.00 98.31 184 GLU A N 1
ATOM 1459 C CA . GLU A 1 184 ? -20.353 6.156 31.564 1.00 98.31 184 GLU A CA 1
ATOM 1460 C C . GLU A 1 184 ? -19.931 5.103 30.532 1.00 98.31 184 GLU A C 1
ATOM 1462 O O . GLU A 1 184 ? -19.220 5.412 29.574 1.00 98.31 184 GLU A O 1
ATOM 1467 N N . LEU A 1 185 ? -20.401 3.860 30.684 1.00 98.44 185 LEU A N 1
ATOM 1468 C CA . LEU A 1 185 ? -20.160 2.794 29.711 1.00 98.44 185 LEU A CA 1
ATOM 1469 C C . LEU A 1 185 ? -20.812 3.104 28.362 1.00 98.44 185 LEU A C 1
ATOM 1471 O O . LEU A 1 185 ? -20.171 2.897 27.333 1.00 98.44 185 LEU A O 1
ATOM 1475 N N . GLY A 1 186 ? -22.037 3.636 28.361 1.00 98.31 186 GLY A N 1
ATOM 1476 C CA . GLY A 1 186 ? -22.724 4.088 27.150 1.00 98.31 186 GLY A CA 1
ATOM 1477 C C . GLY A 1 186 ? -21.930 5.162 26.407 1.00 98.31 186 GLY A C 1
ATOM 1478 O O . GLY A 1 186 ? -21.606 4.986 25.236 1.00 98.31 186 GLY A O 1
ATOM 1479 N N . GLN A 1 187 ? -21.504 6.215 27.111 1.00 98.31 187 GLN A N 1
ATOM 1480 C CA . GLN A 1 187 ? -20.667 7.274 26.533 1.00 98.31 187 GLN A CA 1
ATOM 1481 C C . GLN A 1 187 ? -19.334 6.739 25.993 1.00 98.31 187 GLN A C 1
ATOM 1483 O O . GLN A 1 187 ? -18.882 7.154 24.927 1.00 98.31 187 GLN A O 1
ATOM 1488 N N . ALA A 1 188 ? -18.703 5.799 26.702 1.00 98.00 188 ALA A N 1
ATOM 1489 C CA . ALA A 1 188 ? -17.472 5.170 26.237 1.00 98.00 188 ALA A CA 1
ATOM 1490 C C . ALA A 1 188 ? -17.692 4.338 24.962 1.00 98.00 188 ALA A C 1
ATOM 1492 O O . ALA A 1 188 ? -16.842 4.360 24.077 1.00 98.00 188 ALA A O 1
ATOM 1493 N N . ILE A 1 189 ? -18.816 3.622 24.851 1.00 98.19 189 ILE A N 1
ATOM 1494 C CA . ILE A 1 189 ? -19.186 2.874 23.639 1.00 98.19 189 ILE A CA 1
ATOM 1495 C C . ILE A 1 189 ? -19.432 3.827 22.467 1.00 98.19 189 ILE A C 1
ATOM 1497 O O . ILE A 1 189 ? -18.949 3.563 21.369 1.00 98.19 189 ILE A O 1
ATOM 1501 N N . ASP A 1 190 ? -20.151 4.927 22.686 1.00 97.56 190 ASP A N 1
ATOM 1502 C CA . ASP A 1 190 ? -20.446 5.899 21.629 1.00 97.56 190 ASP A CA 1
ATOM 1503 C C . ASP A 1 190 ? -19.174 6.600 21.134 1.00 97.56 190 ASP A C 1
ATOM 1505 O O . ASP A 1 190 ? -18.982 6.754 19.930 1.00 97.56 190 ASP A O 1
ATOM 1509 N N . SER A 1 191 ? -18.257 6.939 22.046 1.00 97.31 191 SER A N 1
ATOM 1510 C CA . SER A 1 191 ? -16.934 7.475 21.700 1.00 97.31 191 SER A CA 1
ATOM 1511 C C . SER A 1 191 ? -16.111 6.487 20.866 1.00 97.31 191 SER A C 1
ATOM 1513 O O . SER A 1 191 ? -15.529 6.862 19.847 1.00 97.31 191 SER A O 1
ATOM 1515 N N . LEU A 1 192 ? -16.111 5.203 21.248 1.00 96.56 192 LEU A N 1
ATOM 1516 C CA . LEU A 1 192 ? -15.444 4.159 20.471 1.00 96.56 192 LEU A CA 1
ATOM 1517 C C . LEU A 1 192 ? -16.064 4.016 19.072 1.00 96.56 192 LEU A C 1
ATOM 1519 O O . LEU A 1 192 ? -15.331 3.886 18.101 1.00 96.56 192 LEU A O 1
ATOM 1523 N N . ARG A 1 193 ? -17.386 4.089 18.931 1.00 94.56 193 ARG A N 1
ATOM 1524 C CA . ARG A 1 193 ? -18.036 4.005 17.613 1.00 94.56 193 ARG A CA 1
ATOM 1525 C C . ARG A 1 193 ? -17.697 5.183 16.711 1.00 94.56 193 ARG A C 1
ATOM 1527 O O . ARG A 1 193 ? -17.336 4.977 15.566 1.00 94.56 193 ARG A O 1
ATOM 1534 N N . LEU A 1 194 ? -17.718 6.402 17.246 1.00 95.88 194 LEU A N 1
ATOM 1535 C CA . LEU A 1 194 ? -17.350 7.586 16.469 1.00 95.88 194 LEU A CA 1
ATOM 1536 C C . LEU A 1 194 ? -15.911 7.496 15.936 1.00 95.88 194 LEU A C 1
ATOM 1538 O O . LEU A 1 194 ? -15.621 7.911 14.820 1.00 95.88 194 LEU A O 1
ATOM 1542 N N . GLN A 1 195 ? -14.994 6.964 16.741 1.00 95.56 195 GLN A N 1
ATOM 1543 C CA . GLN A 1 195 ? -13.617 6.754 16.311 1.00 95.56 195 GLN A CA 1
ATOM 1544 C C . GLN A 1 195 ? -13.486 5.599 15.297 1.00 95.56 195 GLN A C 1
ATOM 1546 O O . GLN A 1 195 ? -12.607 5.662 14.441 1.00 95.56 195 GLN A O 1
ATOM 1551 N N . GLU A 1 196 ? -14.338 4.574 15.372 1.00 93.88 196 GLU A N 1
ATOM 1552 C CA . GLU A 1 196 ? -14.422 3.502 14.370 1.00 93.88 196 GLU A CA 1
ATOM 1553 C C . GLU A 1 196 ? -14.851 4.062 13.007 1.00 93.88 196 GLU A C 1
ATOM 1555 O O . GLU A 1 196 ? -14.161 3.808 12.026 1.00 93.88 196 GLU A O 1
ATOM 1560 N N . ASP A 1 197 ? -15.866 4.933 12.970 1.00 94.94 197 ASP A N 1
ATOM 1561 C CA . ASP A 1 197 ? -16.310 5.612 11.741 1.00 94.94 197 ASP A CA 1
ATOM 1562 C C . ASP A 1 197 ? -15.164 6.414 11.084 1.00 94.94 197 ASP A C 1
ATOM 1564 O O . ASP A 1 197 ? -14.973 6.379 9.869 1.00 94.94 197 ASP A O 1
ATOM 1568 N N . ILE A 1 198 ? -14.345 7.103 11.893 1.00 96.25 198 ILE A N 1
ATOM 1569 C CA . ILE A 1 198 ? -13.161 7.834 11.405 1.00 96.25 198 ILE A CA 1
ATOM 1570 C C . ILE A 1 198 ? -12.120 6.866 10.825 1.00 96.25 198 ILE A C 1
ATOM 1572 O O . ILE A 1 198 ? -11.484 7.164 9.816 1.00 96.25 198 ILE A O 1
ATOM 1576 N N . PHE A 1 199 ? -11.900 5.716 11.464 1.00 96.44 199 PHE A N 1
ATOM 1577 C CA . PHE A 1 199 ? -10.965 4.714 10.951 1.00 96.44 199 PHE A CA 1
ATOM 1578 C C . PHE A 1 199 ? -11.462 4.062 9.662 1.00 96.44 199 PHE A C 1
ATOM 1580 O O . PHE A 1 199 ? -10.637 3.814 8.787 1.00 96.44 199 PHE A O 1
ATOM 1587 N N . GLU A 1 200 ? -12.769 3.842 9.514 1.00 95.81 200 GLU A N 1
ATOM 1588 C CA . GLU A 1 200 ? -13.373 3.368 8.266 1.00 95.81 200 GLU A CA 1
ATOM 1589 C C . GLU A 1 200 ? -13.173 4.367 7.123 1.00 95.81 200 GLU A C 1
ATOM 1591 O O . GLU A 1 200 ? -12.744 3.975 6.038 1.00 95.81 200 GLU A O 1
ATOM 1596 N N . GLU A 1 201 ? -13.407 5.660 7.364 1.00 97.00 201 GLU A N 1
ATOM 1597 C CA . GLU A 1 201 ? -13.171 6.705 6.361 1.00 97.00 201 GLU A CA 1
ATOM 1598 C C . GLU A 1 201 ? -11.699 6.738 5.925 1.00 97.00 201 GLU A C 1
ATOM 1600 O O . GLU A 1 201 ? -11.395 6.710 4.729 1.00 97.00 201 GLU A O 1
ATOM 1605 N N . LEU A 1 202 ? -10.774 6.703 6.891 1.00 97.56 202 LEU A N 1
ATOM 1606 C CA . LEU A 1 202 ? -9.342 6.635 6.603 1.00 97.56 202 LEU A CA 1
ATOM 1607 C C . LEU A 1 202 ? -8.971 5.351 5.856 1.00 97.56 202 LEU A C 1
ATOM 1609 O O . LEU A 1 202 ? -8.126 5.393 4.965 1.00 97.56 202 LEU A O 1
ATOM 1613 N N . LEU A 1 203 ? -9.571 4.209 6.190 1.00 97.81 203 LEU A N 1
ATOM 1614 C CA . LEU A 1 203 ? -9.319 2.946 5.501 1.00 97.81 203 LEU A CA 1
ATOM 1615 C C . LEU A 1 203 ? -9.723 3.039 4.026 1.00 97.81 203 LEU A C 1
ATOM 1617 O O . LEU A 1 203 ? -8.939 2.651 3.161 1.00 97.81 203 LEU A O 1
ATOM 1621 N N . VAL A 1 204 ? -10.899 3.601 3.737 1.00 97.81 204 VAL A N 1
ATOM 1622 C CA . VAL A 1 204 ? -11.373 3.822 2.363 1.00 97.81 204 VAL A CA 1
ATOM 1623 C C . VAL A 1 204 ? -10.422 4.742 1.601 1.00 97.81 204 VAL A C 1
ATOM 1625 O O . VAL A 1 204 ? -9.975 4.375 0.516 1.00 97.81 204 VAL A O 1
ATOM 1628 N N . GLU A 1 205 ? -10.034 5.881 2.181 1.00 97.50 205 GLU A N 1
ATOM 1629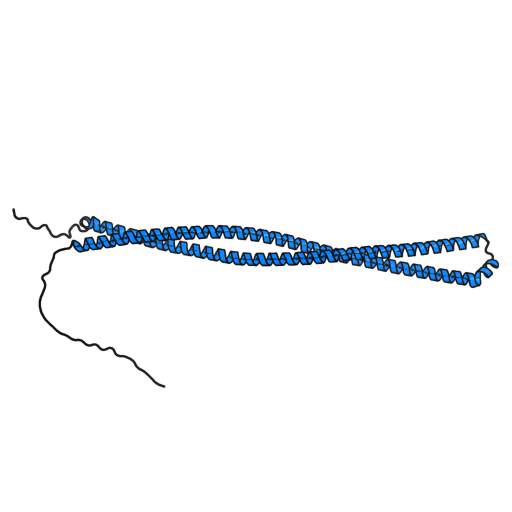 C CA . GLU A 1 205 ? -9.056 6.790 1.566 1.00 97.50 205 GLU A CA 1
ATOM 1630 C C . GLU A 1 205 ? -7.733 6.066 1.269 1.00 97.50 205 GLU A C 1
ATOM 1632 O O . GLU A 1 205 ? -7.138 6.231 0.199 1.00 97.50 205 GLU A O 1
ATOM 1637 N N . ASN A 1 206 ? -7.281 5.219 2.200 1.00 97.62 206 ASN A N 1
ATOM 1638 C CA . ASN A 1 206 ? -6.031 4.500 2.027 1.00 97.62 206 ASN A CA 1
ATOM 1639 C C . ASN A 1 206 ? -6.113 3.429 0.923 1.00 97.62 206 ASN A C 1
ATOM 1641 O O . ASN A 1 206 ? -5.141 3.258 0.181 1.00 97.62 206 ASN A O 1
ATOM 1645 N N . LEU A 1 207 ? -7.246 2.740 0.784 1.00 97.44 207 LEU A N 1
ATOM 1646 C CA . LEU A 1 207 ? -7.485 1.777 -0.294 1.00 97.44 207 LEU A CA 1
ATOM 1647 C C . LEU A 1 207 ? -7.572 2.465 -1.663 1.00 97.44 207 LEU A C 1
ATOM 1649 O O . LEU A 1 207 ? -6.994 1.978 -2.633 1.00 97.44 207 LEU A O 1
ATOM 1653 N N . GLU A 1 208 ? -8.221 3.627 -1.748 1.00 97.88 208 GLU A N 1
ATOM 1654 C CA . GLU A 1 208 ? -8.279 4.399 -2.993 1.00 97.88 208 GLU A CA 1
ATOM 1655 C C . GLU A 1 208 ? -6.894 4.881 -3.446 1.00 97.88 208 GLU A C 1
ATOM 1657 O O . GLU A 1 208 ? -6.577 4.854 -4.637 1.00 97.88 208 GLU A O 1
ATOM 1662 N N . GLU A 1 209 ? -6.050 5.346 -2.520 1.00 97.19 209 GLU A N 1
ATOM 1663 C CA . GLU A 1 209 ? -4.675 5.741 -2.850 1.00 97.19 209 GLU A CA 1
ATOM 1664 C C . GLU A 1 209 ? -3.829 4.534 -3.278 1.00 97.19 209 GLU A C 1
ATOM 1666 O O . GLU A 1 209 ? -3.052 4.637 -4.229 1.00 97.19 209 GLU A O 1
ATOM 1671 N N . GLN A 1 210 ? -4.007 3.376 -2.634 1.00 97.69 210 GLN A N 1
ATOM 1672 C CA . GLN A 1 210 ? -3.355 2.130 -3.041 1.00 97.69 210 GLN A CA 1
ATOM 1673 C C . GLN A 1 210 ? -3.728 1.755 -4.484 1.00 97.69 210 GLN A C 1
ATOM 1675 O O . GLN A 1 210 ? -2.840 1.492 -5.294 1.00 97.69 210 GLN A O 1
ATOM 1680 N N . GLU A 1 211 ? -5.016 1.810 -4.836 1.00 97.94 211 GLU A N 1
ATOM 1681 C CA . GLU A 1 211 ? -5.489 1.517 -6.193 1.00 97.94 211 GLU A CA 1
ATOM 1682 C C . GLU A 1 211 ? -4.897 2.490 -7.228 1.00 97.94 211 GLU A C 1
ATOM 1684 O O . GLU A 1 211 ? -4.446 2.073 -8.300 1.00 97.94 211 GLU A O 1
ATOM 1689 N N . LYS A 1 212 ? -4.829 3.789 -6.903 1.00 98.00 212 LYS A N 1
ATOM 1690 C CA . LYS A 1 212 ? -4.191 4.800 -7.766 1.00 98.00 212 LYS A CA 1
ATOM 1691 C C . LYS A 1 212 ? -2.708 4.501 -7.985 1.00 98.00 212 LYS A C 1
ATOM 1693 O O . LYS A 1 212 ? -2.220 4.618 -9.112 1.00 98.00 212 LYS A O 1
ATOM 1698 N N . LEU A 1 213 ? -1.990 4.116 -6.930 1.00 98.06 213 LEU A N 1
ATOM 1699 C CA . LEU A 1 213 ? -0.573 3.758 -7.004 1.00 98.06 213 LEU A CA 1
ATOM 1700 C C . LEU A 1 213 ? -0.339 2.499 -7.840 1.00 98.06 213 LEU A C 1
ATOM 1702 O O . LEU A 1 213 ? 0.559 2.495 -8.685 1.00 98.06 213 LEU A O 1
ATOM 1706 N N . ASP A 1 214 ? -1.167 1.472 -7.667 1.00 97.38 214 ASP A N 1
ATOM 1707 C CA . ASP A 1 214 ? -1.107 0.250 -8.471 1.00 97.38 214 ASP A CA 1
ATOM 1708 C C . ASP A 1 214 ? -1.396 0.532 -9.950 1.00 97.38 214 ASP A C 1
ATOM 1710 O O . ASP A 1 214 ? -0.677 0.050 -10.832 1.00 97.38 214 ASP A O 1
ATOM 1714 N N . GLY A 1 215 ? -2.395 1.370 -10.242 1.00 97.94 215 GLY A N 1
ATOM 1715 C CA . GLY A 1 215 ? -2.680 1.829 -11.601 1.00 97.94 215 GLY A CA 1
ATOM 1716 C C . GLY A 1 215 ? -1.479 2.542 -12.230 1.00 97.94 215 GLY A C 1
ATOM 1717 O O . GLY A 1 215 ? -1.044 2.190 -13.331 1.00 97.94 215 GLY A O 1
ATOM 1718 N N . LEU A 1 216 ? -0.877 3.485 -11.500 1.00 97.81 216 LEU A N 1
ATOM 1719 C CA . LEU A 1 216 ? 0.311 4.213 -11.949 1.00 97.81 216 LEU A CA 1
ATOM 1720 C C . LEU A 1 216 ? 1.507 3.276 -12.183 1.00 97.81 216 LEU A C 1
ATOM 1722 O O . LEU A 1 216 ? 2.236 3.432 -13.167 1.00 97.81 216 LEU A O 1
ATOM 1726 N N . LYS A 1 217 ? 1.706 2.283 -11.311 1.00 97.50 217 LYS A N 1
ATOM 1727 C CA . LYS A 1 217 ? 2.755 1.270 -11.467 1.00 97.50 217 LYS A CA 1
ATOM 1728 C C . LYS A 1 217 ? 2.582 0.487 -12.767 1.00 97.50 217 LYS A C 1
ATOM 1730 O O . LYS A 1 217 ? 3.530 0.385 -13.545 1.00 97.50 217 LYS A O 1
ATOM 1735 N N . GLN A 1 218 ? 1.371 0.008 -13.053 1.00 97.69 218 GLN A N 1
ATOM 1736 C CA . GLN A 1 218 ? 1.077 -0.732 -14.285 1.00 97.69 218 GLN A CA 1
ATOM 1737 C C . GLN A 1 218 ? 1.299 0.115 -15.546 1.00 97.69 218 GLN A C 1
ATOM 1739 O O . GLN A 1 218 ? 1.800 -0.377 -16.562 1.00 97.69 218 GLN A O 1
ATOM 1744 N N . GLU A 1 219 ? 0.933 1.399 -15.516 1.00 97.75 219 GLU A N 1
ATOM 1745 C CA . GLU A 1 219 ? 1.201 2.315 -16.628 1.00 97.75 219 GLU A CA 1
ATOM 1746 C C . GLU A 1 219 ? 2.703 2.469 -16.893 1.00 97.75 219 GLU A C 1
ATOM 1748 O O . GLU A 1 219 ? 3.140 2.434 -18.052 1.00 97.75 219 GLU A O 1
ATOM 1753 N N . LYS A 1 220 ? 3.496 2.584 -15.823 1.00 97.00 220 LYS A N 1
ATOM 1754 C CA . LYS A 1 220 ? 4.956 2.681 -15.902 1.00 97.00 220 LYS A CA 1
ATOM 1755 C C . LYS A 1 220 ? 5.605 1.390 -16.378 1.00 97.00 220 LYS A C 1
ATOM 1757 O O . LYS A 1 220 ? 6.483 1.459 -17.232 1.00 97.00 220 LYS A O 1
ATOM 1762 N N . GLU A 1 221 ? 5.131 0.226 -15.947 1.00 97.06 221 GLU A N 1
ATOM 1763 C CA . GLU A 1 221 ? 5.590 -1.072 -16.464 1.00 97.06 221 GLU A CA 1
ATOM 1764 C C . GLU A 1 221 ? 5.383 -1.182 -17.980 1.00 97.06 221 GLU A C 1
ATOM 1766 O O . GLU A 1 221 ? 6.310 -1.502 -18.728 1.00 97.06 221 GLU A O 1
ATOM 1771 N N . ARG A 1 222 ? 4.197 -0.799 -18.473 1.00 97.81 222 ARG A N 1
ATOM 1772 C CA . ARG A 1 222 ? 3.919 -0.771 -19.920 1.00 97.81 222 ARG A CA 1
ATOM 1773 C C . ARG A 1 222 ? 4.831 0.203 -20.663 1.00 97.81 222 ARG A C 1
ATOM 1775 O O . ARG A 1 222 ? 5.213 -0.056 -21.806 1.00 97.81 222 ARG A O 1
ATOM 1782 N N . LEU A 1 223 ? 5.150 1.350 -20.062 1.00 97.31 223 LEU A N 1
ATOM 1783 C CA . LEU A 1 223 ? 6.082 2.314 -20.647 1.00 97.31 223 LEU A CA 1
ATOM 1784 C C . LEU A 1 223 ? 7.512 1.759 -20.689 1.00 97.31 223 LEU A C 1
ATOM 1786 O O . LEU A 1 223 ? 8.182 1.899 -21.713 1.00 97.31 223 LEU A O 1
ATOM 1790 N N . LEU A 1 224 ? 7.946 1.089 -19.623 1.00 97.69 224 LEU A N 1
ATOM 1791 C CA . LEU A 1 224 ? 9.257 0.460 -19.515 1.00 97.69 224 LEU A CA 1
ATOM 1792 C C . LEU A 1 224 ? 9.456 -0.593 -20.608 1.00 97.69 224 LEU A C 1
ATOM 1794 O O . LEU A 1 224 ? 10.484 -0.597 -21.285 1.00 97.69 224 LEU A O 1
ATOM 1798 N N . ASP A 1 225 ? 8.448 -1.427 -20.852 1.00 97.56 225 ASP A N 1
ATOM 1799 C CA . ASP A 1 225 ? 8.489 -2.437 -21.912 1.00 97.56 225 ASP A CA 1
ATOM 1800 C C . ASP A 1 225 ? 8.618 -1.822 -23.310 1.00 97.56 225 ASP A C 1
ATOM 1802 O O . ASP A 1 225 ? 9.377 -2.321 -24.154 1.00 97.56 225 ASP A O 1
ATOM 1806 N N . ARG A 1 226 ? 7.929 -0.701 -23.563 1.00 97.25 226 ARG A N 1
ATOM 1807 C CA . ARG A 1 226 ? 8.072 0.047 -24.821 1.00 97.25 226 ARG A CA 1
ATOM 1808 C C . ARG A 1 226 ? 9.486 0.597 -24.984 1.00 97.25 226 ARG A C 1
ATOM 1810 O O . ARG A 1 226 ? 10.078 0.408 -26.046 1.00 97.25 226 ARG A O 1
ATOM 1817 N N . ILE A 1 227 ? 10.044 1.214 -23.942 1.00 97.06 227 ILE A N 1
ATOM 1818 C CA . ILE A 1 227 ? 11.408 1.769 -23.960 1.00 97.06 227 ILE A CA 1
ATOM 1819 C C . ILE A 1 227 ? 12.437 0.662 -24.204 1.00 97.06 227 ILE A C 1
ATOM 1821 O O . ILE A 1 227 ? 13.290 0.797 -25.080 1.00 97.06 227 ILE A O 1
ATOM 1825 N N . ARG A 1 228 ? 12.318 -0.475 -23.511 1.00 95.88 228 ARG A N 1
ATOM 1826 C CA . ARG A 1 228 ? 13.195 -1.641 -23.708 1.00 95.88 228 ARG A CA 1
ATOM 1827 C C . ARG A 1 228 ? 13.105 -2.207 -25.118 1.00 95.88 228 ARG A C 1
ATOM 1829 O O . ARG A 1 228 ? 14.112 -2.614 -25.695 1.00 95.88 228 ARG A O 1
ATOM 1836 N N . THR A 1 229 ? 11.903 -2.242 -25.686 1.00 96.94 229 THR A N 1
ATOM 1837 C CA . THR A 1 229 ? 11.698 -2.680 -27.071 1.00 96.94 229 THR A CA 1
ATOM 1838 C C . THR A 1 229 ? 12.373 -1.720 -28.046 1.00 96.94 229 THR A C 1
ATOM 1840 O O . THR A 1 229 ? 13.090 -2.167 -28.940 1.00 96.94 229 THR A O 1
ATOM 1843 N N . GLN A 1 230 ? 12.208 -0.413 -27.846 1.00 95.69 230 GLN A N 1
ATOM 1844 C CA . GLN A 1 230 ? 12.853 0.613 -28.660 1.00 95.69 230 GLN A CA 1
ATOM 1845 C C . GLN A 1 230 ? 14.386 0.531 -28.572 1.00 95.69 230 GLN A C 1
ATOM 1847 O O . GLN A 1 230 ? 15.049 0.522 -29.608 1.00 95.69 230 GLN A O 1
ATOM 1852 N N . ALA A 1 231 ? 14.951 0.381 -27.371 1.00 95.50 231 ALA A N 1
ATOM 1853 C CA . ALA A 1 231 ? 16.391 0.208 -27.176 1.00 95.50 231 ALA A CA 1
ATOM 1854 C C . ALA A 1 231 ? 16.932 -1.002 -27.961 1.00 95.50 231 ALA A C 1
ATOM 1856 O O . ALA A 1 231 ? 17.896 -0.869 -28.713 1.00 95.50 231 ALA A O 1
ATOM 1857 N N . LYS A 1 232 ? 16.247 -2.154 -27.893 1.00 96.88 232 LYS A N 1
ATOM 1858 C CA . LYS A 1 232 ? 16.611 -3.355 -28.669 1.00 96.88 232 LYS A CA 1
ATOM 1859 C C . LYS A 1 232 ? 16.552 -3.133 -30.182 1.00 96.88 232 LYS A C 1
ATOM 1861 O O . LYS A 1 232 ? 17.335 -3.734 -30.915 1.00 96.88 232 LYS A O 1
ATOM 1866 N N . LEU A 1 233 ? 15.611 -2.324 -30.674 1.00 97.31 233 LEU A N 1
ATOM 1867 C CA . LEU A 1 233 ? 15.528 -1.994 -32.101 1.00 97.31 233 LEU A CA 1
ATOM 1868 C C . LEU A 1 233 ? 16.706 -1.118 -32.539 1.00 97.31 233 LEU A C 1
ATOM 1870 O O . LEU A 1 233 ? 17.298 -1.397 -33.581 1.00 97.31 233 LEU A O 1
ATOM 1874 N N . HIS A 1 234 ? 17.084 -0.122 -31.734 1.00 96.62 234 HIS A N 1
ATOM 1875 C CA . HIS A 1 234 ? 18.266 0.703 -31.996 1.00 96.62 234 HIS A CA 1
ATOM 1876 C C . HIS A 1 234 ? 19.558 -0.126 -31.973 1.00 96.62 234 HIS A C 1
ATOM 1878 O O . HIS A 1 234 ? 20.379 0.010 -32.878 1.00 96.62 234 HIS A O 1
ATOM 1884 N N . GLU A 1 235 ? 19.711 -1.037 -31.006 1.00 96.69 235 GLU A N 1
ATOM 1885 C CA . GLU A 1 235 ? 20.861 -1.953 -30.924 1.00 96.69 235 GLU A CA 1
ATOM 1886 C C . GLU A 1 235 ? 20.975 -2.845 -32.167 1.00 96.69 235 GLU A C 1
ATOM 1888 O O . GLU A 1 235 ? 22.052 -2.969 -32.751 1.00 96.69 235 GLU A O 1
ATOM 1893 N N . LYS A 1 236 ? 19.858 -3.422 -32.632 1.00 97.88 236 LYS A N 1
ATOM 1894 C CA . LYS A 1 236 ? 19.837 -4.214 -33.872 1.00 97.88 236 LYS A CA 1
ATOM 1895 C C . LYS A 1 236 ? 20.197 -3.378 -35.097 1.00 97.88 236 LYS A C 1
ATOM 1897 O O . LYS A 1 236 ? 20.996 -3.823 -35.915 1.00 97.88 236 LYS A O 1
ATOM 1902 N N . ALA A 1 237 ? 19.640 -2.173 -35.215 1.00 97.00 237 ALA A N 1
ATOM 1903 C CA . ALA A 1 237 ? 19.934 -1.279 -36.330 1.00 97.00 237 ALA A CA 1
ATOM 1904 C C . ALA A 1 237 ? 21.419 -0.880 -36.364 1.00 97.00 237 ALA A C 1
ATOM 1906 O O . ALA A 1 237 ? 22.026 -0.896 -37.433 1.00 97.00 237 ALA A O 1
ATOM 1907 N N . ALA A 1 238 ? 22.017 -0.572 -35.207 1.00 97.00 238 ALA A N 1
ATOM 1908 C CA . ALA A 1 238 ? 23.445 -0.280 -35.099 1.00 97.00 238 ALA A CA 1
ATOM 1909 C C . ALA A 1 238 ? 24.297 -1.473 -35.566 1.00 97.00 238 ALA A C 1
ATOM 1911 O O . ALA A 1 238 ? 25.146 -1.304 -36.440 1.00 97.00 238 ALA A O 1
ATOM 1912 N N . ALA A 1 239 ? 23.998 -2.684 -35.085 1.00 97.50 239 ALA A N 1
ATOM 1913 C CA . ALA A 1 239 ? 24.715 -3.900 -35.475 1.00 97.50 239 ALA A CA 1
ATOM 1914 C C . ALA A 1 239 ? 24.607 -4.204 -36.986 1.00 97.50 239 ALA A C 1
ATOM 1916 O O . ALA A 1 239 ? 25.585 -4.592 -37.628 1.00 97.50 239 ALA A O 1
ATOM 1917 N N . GLU A 1 240 ? 23.433 -3.999 -37.591 1.00 97.56 240 GLU A N 1
ATOM 1918 C CA . GLU A 1 240 ? 23.250 -4.153 -39.041 1.00 97.56 240 GLU A CA 1
ATOM 1919 C C . GLU A 1 240 ? 24.049 -3.109 -39.839 1.00 97.56 240 GLU A C 1
ATOM 1921 O O . GLU A 1 240 ? 24.663 -3.442 -40.861 1.00 97.56 240 GLU A O 1
ATOM 1926 N N . MET A 1 241 ? 24.082 -1.854 -39.373 1.00 97.19 241 MET A N 1
ATOM 1927 C CA . MET A 1 241 ? 24.873 -0.785 -39.989 1.00 97.19 241 MET A CA 1
ATOM 1928 C C . MET A 1 241 ? 26.380 -1.035 -39.864 1.00 97.19 241 MET A C 1
ATOM 1930 O O . MET A 1 241 ? 27.109 -0.786 -40.827 1.00 97.19 241 MET A O 1
ATOM 1934 N N . GLU A 1 242 ? 26.848 -1.556 -38.729 1.00 96.38 242 GLU A N 1
ATOM 1935 C CA . GLU A 1 242 ? 28.241 -1.963 -38.512 1.00 96.38 242 GLU A CA 1
ATOM 1936 C C . GLU A 1 242 ? 28.646 -3.070 -39.486 1.00 96.38 242 GLU A C 1
ATOM 1938 O O . GLU A 1 242 ? 29.601 -2.903 -40.248 1.00 96.38 242 GLU A O 1
ATOM 1943 N N . ALA A 1 243 ? 27.857 -4.145 -39.573 1.00 97.38 243 ALA A N 1
ATOM 1944 C CA . ALA A 1 243 ? 28.106 -5.233 -40.516 1.00 97.38 243 ALA A CA 1
ATOM 1945 C C . ALA A 1 243 ? 28.103 -4.749 -41.982 1.00 97.38 243 ALA A C 1
ATOM 1947 O O . ALA A 1 243 ? 28.879 -5.225 -42.819 1.00 97.38 243 ALA A O 1
ATOM 1948 N N . ALA A 1 244 ? 27.242 -3.785 -42.327 1.00 96.75 244 ALA A N 1
ATOM 1949 C CA . ALA A 1 244 ? 27.242 -3.158 -43.647 1.00 96.75 244 ALA A CA 1
ATOM 1950 C C . ALA A 1 244 ? 28.498 -2.297 -43.883 1.00 96.75 244 ALA A C 1
ATOM 1952 O O . ALA A 1 244 ? 29.083 -2.342 -44.972 1.00 96.75 244 ALA A O 1
ATOM 1953 N N . ALA A 1 245 ? 28.942 -1.544 -42.874 1.00 94.75 245 ALA A N 1
ATOM 1954 C CA . ALA A 1 245 ? 30.143 -0.719 -42.942 1.00 94.75 245 ALA A CA 1
ATOM 1955 C C . ALA A 1 245 ? 31.407 -1.576 -43.100 1.00 94.75 245 ALA A C 1
ATOM 1957 O O . ALA A 1 245 ? 32.278 -1.230 -43.903 1.00 94.75 245 ALA A O 1
ATOM 1958 N N . GLU A 1 246 ? 31.490 -2.719 -42.418 1.00 95.69 246 GLU A N 1
ATOM 1959 C CA . GLU A 1 246 ? 32.572 -3.697 -42.573 1.00 95.69 246 GLU A CA 1
ATOM 1960 C C . GLU A 1 246 ? 32.635 -4.251 -44.000 1.00 95.69 246 GLU A C 1
ATOM 1962 O O . GLU A 1 246 ? 33.689 -4.202 -44.642 1.00 95.69 246 GLU A O 1
ATOM 1967 N N . LYS A 1 247 ? 31.493 -4.685 -44.555 1.00 96.31 247 LYS A N 1
ATOM 1968 C CA . LYS A 1 247 ? 31.403 -5.169 -45.946 1.00 96.31 247 LYS A CA 1
ATOM 1969 C C . LYS A 1 247 ? 31.852 -4.112 -46.955 1.00 96.31 247 LYS A C 1
ATOM 1971 O O . LYS A 1 247 ? 32.600 -4.419 -47.886 1.00 96.31 247 LYS A O 1
ATOM 1976 N N . LEU A 1 248 ? 31.420 -2.860 -46.784 1.00 94.56 248 LEU A N 1
ATOM 1977 C CA . LEU A 1 248 ? 31.846 -1.759 -47.653 1.00 94.56 248 LEU A CA 1
ATOM 1978 C C . LEU A 1 248 ? 33.330 -1.430 -47.482 1.00 94.56 248 LEU A C 1
ATOM 1980 O O . LEU A 1 248 ? 33.991 -1.107 -48.467 1.00 94.56 248 LEU A O 1
ATOM 1984 N N . THR A 1 249 ? 33.871 -1.546 -46.270 1.00 93.62 249 THR A N 1
ATOM 1985 C CA . THR A 1 249 ? 35.297 -1.325 -46.001 1.00 93.62 249 THR A CA 1
ATOM 1986 C C . THR A 1 249 ? 36.156 -2.393 -46.678 1.00 93.62 249 THR A C 1
ATOM 1988 O O . THR A 1 249 ? 37.140 -2.051 -47.334 1.00 93.62 249 THR A O 1
ATOM 1991 N N . ALA A 1 250 ? 35.749 -3.665 -46.621 1.00 94.94 250 ALA A N 1
ATOM 1992 C CA . ALA A 1 250 ? 36.403 -4.749 -47.354 1.00 94.94 250 ALA A CA 1
ATOM 1993 C C . ALA A 1 250 ? 36.348 -4.521 -48.878 1.00 94.94 250 ALA A C 1
ATOM 1995 O O . ALA A 1 250 ? 37.360 -4.641 -49.571 1.00 94.94 250 ALA A O 1
ATOM 1996 N N . ARG A 1 251 ? 35.190 -4.094 -49.408 1.00 93.75 251 ARG A N 1
ATOM 1997 C CA . ARG A 1 251 ? 35.050 -3.723 -50.828 1.00 93.75 251 ARG A CA 1
ATOM 1998 C C . ARG A 1 251 ? 35.957 -2.551 -51.212 1.00 93.75 251 ARG A C 1
ATOM 2000 O O . ARG A 1 251 ? 36.577 -2.588 -52.271 1.00 93.75 251 ARG A O 1
ATOM 2007 N N . LEU A 1 252 ? 36.051 -1.525 -50.366 1.00 93.62 252 LEU A N 1
ATOM 2008 C CA . LEU A 1 252 ? 36.917 -0.364 -50.581 1.00 93.62 252 LEU A CA 1
ATOM 2009 C C . LEU A 1 252 ? 38.393 -0.769 -50.654 1.00 93.62 252 LEU A C 1
ATOM 2011 O O . LEU A 1 252 ? 39.119 -0.260 -51.503 1.00 93.62 252 LEU A O 1
ATOM 2015 N N . GLN A 1 253 ? 38.833 -1.685 -49.787 1.00 93.25 253 GLN A N 1
ATOM 2016 C CA . GLN A 1 253 ? 40.192 -2.231 -49.830 1.00 93.25 253 GLN A CA 1
ATOM 2017 C C . GLN A 1 253 ? 40.455 -2.967 -51.149 1.00 93.25 253 GLN A C 1
ATOM 2019 O O . GLN A 1 253 ? 41.481 -2.719 -51.778 1.00 93.25 253 GLN A O 1
ATOM 2024 N N . GLY A 1 254 ? 39.506 -3.789 -51.612 1.00 93.06 254 GLY A N 1
ATOM 2025 C CA . GLY A 1 254 ? 39.597 -4.461 -52.912 1.00 93.06 254 GLY A CA 1
ATOM 2026 C C . GLY A 1 254 ? 39.693 -3.487 -54.093 1.00 93.06 254 GLY A C 1
ATOM 2027 O O . GLY A 1 254 ? 40.548 -3.659 -54.958 1.00 93.06 254 GLY A O 1
ATOM 2028 N N . LEU A 1 255 ? 38.877 -2.426 -54.102 1.00 91.38 255 LEU A N 1
ATOM 2029 C CA . LEU A 1 255 ? 38.924 -1.390 -55.144 1.00 91.38 255 LEU A CA 1
ATOM 2030 C C . LEU A 1 255 ? 40.251 -0.617 -55.142 1.00 91.38 255 LEU A C 1
ATOM 2032 O O . LEU A 1 255 ? 40.811 -0.378 -56.207 1.00 91.38 255 LEU A O 1
ATOM 2036 N N . LYS A 1 256 ? 40.786 -0.269 -53.964 1.00 90.50 256 LYS A N 1
ATOM 2037 C CA . LYS A 1 256 ? 42.100 0.389 -53.839 1.00 90.50 256 LYS A CA 1
ATOM 2038 C C . LYS A 1 256 ? 43.247 -0.500 -54.317 1.00 90.50 256 LYS A C 1
ATOM 2040 O O . LYS A 1 256 ? 44.211 -0.009 -54.891 1.00 90.50 256 LYS A O 1
ATOM 2045 N N . GLU A 1 257 ? 43.166 -1.802 -54.069 1.00 90.50 257 GLU A N 1
ATOM 2046 C CA . GLU A 1 257 ? 44.152 -2.757 -54.576 1.00 90.50 257 GLU A CA 1
ATOM 2047 C C . GLU A 1 257 ? 44.073 -2.879 -56.106 1.00 90.50 257 GLU A C 1
ATOM 2049 O O . GLU A 1 257 ? 45.100 -2.923 -56.780 1.00 90.50 257 GLU A O 1
ATOM 2054 N N . GLN A 1 258 ? 42.864 -2.860 -56.675 1.00 87.38 258 GLN A N 1
ATOM 2055 C CA . GLN A 1 258 ? 42.659 -2.849 -58.124 1.00 87.38 258 GLN A CA 1
ATOM 2056 C C . GLN A 1 258 ? 43.179 -1.557 -58.777 1.00 87.38 258 GLN A C 1
ATOM 2058 O O . GLN A 1 258 ? 43.852 -1.630 -59.803 1.00 87.38 258 GLN A O 1
ATOM 2063 N N . GLU A 1 259 ? 42.931 -0.397 -58.164 1.00 87.75 259 GLU A N 1
ATOM 2064 C CA . GLU A 1 259 ? 43.481 0.902 -58.582 1.00 87.75 259 GLU A CA 1
ATOM 2065 C C . GLU A 1 259 ? 45.018 0.864 -58.631 1.00 87.75 259 GLU A C 1
ATOM 2067 O O . GLU A 1 259 ? 45.612 1.163 -59.666 1.00 87.75 259 GLU A O 1
ATOM 2072 N N . LYS A 1 260 ? 45.668 0.372 -57.563 1.00 86.25 260 LYS A N 1
ATOM 2073 C CA . LYS A 1 260 ? 47.132 0.200 -57.516 1.00 86.25 260 LYS A CA 1
ATOM 2074 C C . LYS A 1 260 ? 47.664 -0.719 -58.613 1.00 86.25 260 LYS A C 1
ATOM 2076 O O . LYS A 1 260 ? 48.732 -0.451 -59.159 1.00 86.25 260 LYS A O 1
ATOM 2081 N N . ARG A 1 261 ? 46.954 -1.806 -58.932 1.00 83.69 261 ARG A N 1
ATOM 2082 C CA . ARG A 1 261 ? 47.351 -2.741 -59.999 1.00 83.69 261 ARG A CA 1
ATOM 2083 C C . ARG A 1 261 ? 47.294 -2.101 -61.382 1.00 83.69 261 ARG A C 1
ATOM 2085 O O . ARG A 1 261 ? 48.168 -2.389 -62.193 1.00 83.69 261 ARG A O 1
ATOM 2092 N N . ILE A 1 262 ? 46.309 -1.239 -61.639 1.00 82.31 262 ILE A N 1
ATOM 2093 C CA . ILE A 1 262 ? 46.204 -0.482 -62.895 1.00 82.31 262 ILE A CA 1
ATOM 2094 C C . ILE A 1 262 ? 47.324 0.562 -62.974 1.00 82.31 262 ILE A C 1
ATOM 2096 O O . ILE A 1 262 ? 48.025 0.625 -63.983 1.00 82.31 262 ILE A O 1
ATOM 2100 N N . ASP A 1 263 ? 47.577 1.298 -61.889 1.00 80.19 263 ASP A N 1
ATOM 2101 C CA . ASP A 1 263 ? 48.664 2.287 -61.823 1.00 80.19 263 ASP A CA 1
ATOM 2102 C C . ASP A 1 263 ? 50.058 1.657 -61.982 1.00 80.19 263 ASP A C 1
ATOM 2104 O O . ASP A 1 263 ? 50.964 2.254 -62.563 1.00 80.19 263 ASP A O 1
ATOM 2108 N N . GLN A 1 264 ? 50.235 0.422 -61.508 1.00 79.31 264 GLN A N 1
ATOM 2109 C CA . GLN A 1 264 ? 51.462 -0.367 -61.656 1.00 79.31 264 GLN A CA 1
ATOM 2110 C C . GLN A 1 264 ? 51.403 -1.342 -62.846 1.00 79.31 264 GLN A C 1
ATOM 2112 O O . GLN A 1 264 ? 52.237 -2.246 -62.937 1.00 79.31 264 GLN A O 1
ATOM 2117 N N . GLY A 1 265 ? 50.455 -1.179 -63.776 1.00 68.06 265 GLY A N 1
ATOM 2118 C CA . GLY A 1 265 ? 50.166 -2.144 -64.844 1.00 68.06 265 GLY A CA 1
ATOM 2119 C C . GLY A 1 265 ? 51.371 -2.497 -65.723 1.00 68.06 265 GLY A C 1
ATOM 2120 O O . GLY A 1 265 ? 51.516 -3.643 -66.142 1.00 68.06 265 GLY A O 1
ATOM 2121 N N . PHE A 1 266 ? 52.303 -1.558 -65.922 1.00 63.66 266 PHE A N 1
ATOM 2122 C CA . PHE A 1 266 ? 53.571 -1.813 -66.619 1.00 63.66 266 PHE A CA 1
ATOM 2123 C C . PHE A 1 266 ? 54.502 -2.774 -65.854 1.00 63.66 266 PHE A C 1
ATOM 2125 O O . PHE A 1 266 ? 55.203 -3.581 -66.462 1.00 63.66 266 PHE A O 1
ATOM 2132 N N . LEU A 1 267 ? 54.517 -2.716 -64.516 1.00 65.44 267 LEU A N 1
ATOM 2133 C CA . LEU A 1 267 ? 55.328 -3.606 -63.677 1.00 65.44 267 LEU A CA 1
ATOM 2134 C C . LEU A 1 267 ? 54.752 -5.024 -63.623 1.00 65.44 267 LEU A C 1
ATOM 2136 O O . LEU A 1 267 ? 55.524 -5.981 -63.593 1.00 65.44 267 LEU A O 1
ATOM 2140 N N . TYR A 1 268 ? 53.423 -5.152 -63.643 1.00 64.62 268 TYR A N 1
ATOM 2141 C CA . TYR A 1 268 ? 52.726 -6.441 -63.607 1.00 64.62 268 TYR A CA 1
ATOM 2142 C C . TYR A 1 268 ? 52.630 -7.135 -64.980 1.00 64.62 268 TYR A C 1
ATOM 2144 O O . TYR A 1 268 ? 52.542 -8.358 -65.017 1.00 64.62 268 TYR A O 1
ATOM 2152 N N . ASN A 1 269 ? 52.727 -6.396 -66.095 1.00 64.00 269 ASN A N 1
ATOM 2153 C CA . ASN A 1 269 ? 52.692 -6.932 -67.469 1.00 64.00 269 ASN A CA 1
ATOM 2154 C C . ASN A 1 269 ? 54.080 -7.047 -68.136 1.00 64.00 269 ASN A C 1
ATOM 2156 O O . ASN A 1 269 ? 54.193 -7.093 -69.367 1.00 64.00 269 ASN A O 1
ATOM 2160 N N . LYS A 1 270 ? 55.164 -7.103 -67.350 1.00 59.19 270 LYS A N 1
ATOM 2161 C CA . LYS A 1 270 ? 56.518 -7.302 -67.893 1.00 59.19 270 LYS A CA 1
ATOM 2162 C C . LYS A 1 270 ? 56.588 -8.613 -68.689 1.00 59.19 270 LYS A C 1
ATOM 2164 O O . LYS A 1 270 ? 56.406 -9.688 -68.131 1.00 59.19 270 LYS A O 1
ATOM 2169 N N . GLY A 1 271 ? 56.879 -8.510 -69.989 1.00 64.25 271 GLY A N 1
ATOM 2170 C CA . GLY A 1 271 ? 57.003 -9.649 -70.912 1.00 64.25 271 GLY A CA 1
ATOM 2171 C C . GLY A 1 271 ? 55.841 -9.834 -71.897 1.00 64.25 271 GLY A C 1
ATOM 2172 O O . GLY A 1 271 ? 55.978 -10.620 -72.827 1.00 64.25 271 GLY A O 1
ATOM 2173 N N . ALA A 1 272 ? 54.736 -9.093 -71.749 1.00 65.12 272 ALA A N 1
ATOM 2174 C CA . ALA A 1 272 ? 53.582 -9.152 -72.660 1.00 65.12 272 ALA A CA 1
ATOM 2175 C C . ALA A 1 272 ? 53.577 -8.046 -73.738 1.00 65.12 272 ALA A C 1
ATOM 2177 O O . ALA A 1 272 ? 52.660 -7.975 -74.556 1.00 65.12 272 ALA A O 1
ATOM 2178 N N . HIS A 1 273 ? 54.581 -7.163 -73.742 1.00 61.19 273 HIS A N 1
ATOM 2179 C CA . HIS A 1 273 ? 54.669 -6.056 -74.694 1.00 61.19 273 HIS A CA 1
ATOM 2180 C C . HIS A 1 273 ? 55.402 -6.478 -75.979 1.00 61.19 273 HIS A C 1
ATOM 2182 O O . HIS A 1 273 ? 56.430 -7.155 -75.891 1.00 61.19 273 HIS A O 1
ATOM 2188 N N . PRO A 1 274 ? 54.912 -6.080 -77.170 1.00 64.25 274 PRO A N 1
ATOM 2189 C CA . PRO A 1 274 ? 55.584 -6.379 -78.429 1.00 64.25 274 PRO A CA 1
ATOM 2190 C C . PRO A 1 274 ? 56.981 -5.730 -78.469 1.00 64.25 274 PRO A C 1
ATOM 2192 O O . PRO A 1 274 ? 57.163 -4.641 -77.914 1.00 64.25 274 PRO A O 1
ATOM 2195 N N . PRO A 1 275 ? 57.978 -6.384 -79.098 1.00 69.31 275 PRO A N 1
ATOM 2196 C CA . PRO A 1 275 ? 59.337 -5.857 -79.181 1.00 69.31 275 PRO A CA 1
ATOM 2197 C C . PRO A 1 275 ? 59.353 -4.486 -79.880 1.00 69.31 275 PRO A C 1
ATOM 2199 O O . PRO A 1 275 ? 58.546 -4.257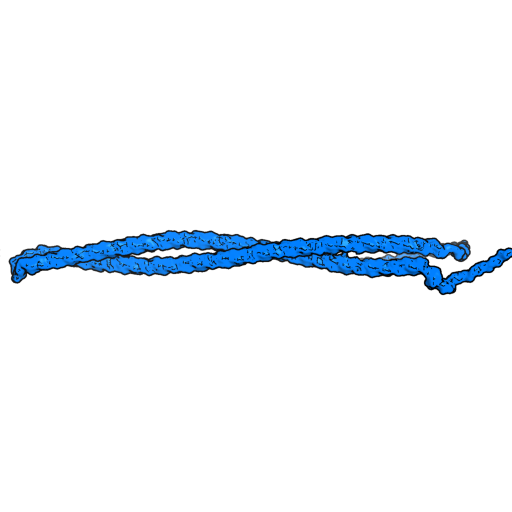 -80.787 1.00 69.31 275 PRO A O 1
ATOM 2202 N N . PRO A 1 276 ? 60.250 -3.565 -79.476 1.00 73.06 276 PRO A N 1
ATOM 2203 C CA . PRO A 1 276 ? 60.314 -2.235 -80.068 1.00 73.06 276 PRO A CA 1
ATOM 2204 C C . PRO A 1 276 ? 60.620 -2.332 -81.566 1.00 73.06 276 PRO A C 1
ATOM 2206 O O . PRO A 1 276 ? 61.493 -3.093 -81.988 1.00 73.06 276 PRO A O 1
ATOM 2209 N N . VAL A 1 277 ? 59.885 -1.561 -82.370 1.00 71.44 277 VAL A N 1
ATOM 2210 C CA . VAL A 1 277 ? 60.093 -1.475 -83.820 1.00 71.44 277 VAL A CA 1
ATOM 2211 C C . VAL A 1 277 ? 61.507 -0.980 -84.125 1.00 71.44 277 VAL A C 1
ATOM 2213 O O . VAL A 1 277 ? 61.981 -0.016 -83.525 1.00 71.44 277 VAL A O 1
ATOM 2216 N N . ALA A 1 278 ? 62.190 -1.667 -85.044 1.00 64.44 278 ALA A N 1
ATOM 2217 C CA . ALA A 1 278 ? 63.550 -1.332 -85.447 1.00 64.44 278 ALA A CA 1
ATOM 2218 C C . ALA A 1 278 ? 63.581 0.067 -86.081 1.00 64.44 278 ALA A C 1
ATOM 2220 O O . ALA A 1 278 ? 62.891 0.323 -87.067 1.00 64.44 278 ALA A O 1
ATOM 2221 N N . GLY A 1 279 ? 64.358 0.973 -85.487 1.00 62.31 279 GLY A N 1
ATOM 2222 C CA . GLY A 1 279 ? 64.550 2.321 -86.009 1.00 62.31 279 GLY A CA 1
ATOM 2223 C C . GLY A 1 279 ? 65.455 2.324 -87.241 1.00 62.31 279 GLY A C 1
ATOM 2224 O O . GLY A 1 279 ? 66.458 1.612 -87.283 1.00 62.31 279 GLY A O 1
ATOM 2225 N N . THR A 1 280 ? 65.104 3.148 -88.223 1.00 51.00 280 THR A N 1
ATOM 2226 C CA . THR A 1 280 ? 65.947 3.471 -89.381 1.00 51.00 280 THR A CA 1
ATOM 2227 C C . THR A 1 280 ? 66.785 4.705 -89.034 1.00 51.00 280 THR A C 1
ATOM 2229 O O . THR A 1 280 ? 66.222 5.675 -88.525 1.00 51.00 280 THR A O 1
ATOM 2232 N N . ILE A 1 281 ? 68.103 4.646 -89.260 1.00 54.44 281 ILE A N 1
ATOM 2233 C CA . ILE A 1 281 ? 69.047 5.768 -89.069 1.00 54.44 281 ILE A CA 1
ATOM 2234 C C . ILE A 1 281 ? 68.979 6.702 -90.277 1.00 54.44 281 ILE A C 1
ATOM 2236 O O . ILE A 1 281 ? 68.967 6.165 -91.409 1.00 54.44 281 ILE A O 1
#

pLDDT: mean 83.73, std 20.17, range [30.3, 98.5]

Sequence (281 aa):
MTPSAKVCILAILIFCSVAFLLPPPNAHAASGDSDQQKNEIEKGIKQTTINIGRLKEGIKHQEEQIRETKKVELTLLTEMQDIDSRLTEQNYKIETLESRMNKQQELVFEKKAAMNEAASLMEGVQSHVTRRMQAFYKLGEFGLIHIGFSDQTLPELLSFQDSFLAMIKYDHSLIDTYRTTISELGQAIDSLRLQEDIFEELLVENLEEQEKLDGLKQEKERLLDRIRTQAKLHEKAAAEMEAAAEKLTARLQGLKEQEKRIDQGFLYNKGAHPPPVAGTI

Foldseek 3Di:
DDDDDDDDDDDDDDDDDDDDDDDDPPPDDPPPVLVVVLVVLVVLLVVLVVLLVVLVVLLVVLVVLLVVLVVVLVVLVVVLVVLVVVLVVLVVLLVVLVVVLVVLVVLLVVLVVVLVVLVVVLVVLVVVLVVLVVVVVVCVVPPVVVVVVDPDDPVRVVVVVVVSVVVNVVSVVSNVVSVVSNVVSVVVSVVSVVVSVVSVVVSVVSVVVSVVSVVVSVVSVVVSVVSVVSSVVSVVSSVVSVVVSVVSVVVSVVSVVVSVCSVCVCVVCPPVDDDDDDDDD

Secondary structure (DSSP, 8-state):
---------------------PPP-----TTHHHHHHHHHHHHHHHHHHHHHHHHHHHHHHHHHHHHHHHHHHHHHHHHHHHHHHHHHHHHHHHHHHHHHHHHHHHHHHHHHHHHHHHHHHHHHHHHHHHHHHHHHHHHHHHHHHHHTTSS--HHHHHHHHHHHHHHHHHHHHHHHHHHHHHHHHHHHHHHHHHHHHHHHHHHHHHHHHHHHHHHHHHHHHHHHHHHHHHHHHHHHHHHHHHHHHHHHHHHHHHHHHHHHHHHTHHHHTTT-SPPPPPPP-